Protein AF-0000000069705869 (afdb_homodimer)

Nearest PDB structures (foldseek):
  4yrd-assembly1_B  TM=7.553E-01  e=3.762E-06  Staphylococcus aureus subsp. aureus Mu50
  3vhr-assembly1_A-2  TM=7.557E-01  e=5.549E-06  Staphylococcus aureus subsp. aureus Mu50
  4yrd-assembly1_A  TM=7.551E-01  e=7.324E-06  Staphylococcus aureus subsp. aureus Mu50
  6v7j-as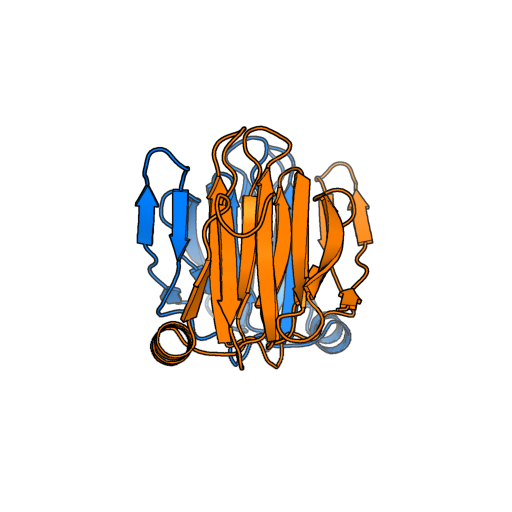sembly1_B  TM=7.310E-01  e=1.639E-04  Canavalia ensiformis
  1ipk-assembly1_B  TM=7.190E-01  e=3.984E-04  Glycine max

Structure (mmCIF, N/CA/C/O backbone):
data_AF-0000000069705869-model_v1
#
loop_
_entity.id
_entity.type
_entity.pdbx_description
1 polymer 'dTDP-4-dehydrorhamnose 3,5-epimerase'
#
loop_
_atom_site.group_PDB
_atom_site.id
_atom_site.type_symbol
_atom_site.label_atom_id
_atom_site.label_alt_id
_atom_site.label_comp_id
_atom_site.label_asym_id
_atom_site.label_entity_id
_atom_site.label_seq_id
_atom_site.pdbx_PDB_ins_code
_atom_site.Cartn_x
_atom_site.Cartn_y
_atom_site.Cartn_z
_atom_site.occupancy
_atom_site.B_iso_or_equiv
_atom_site.auth_seq_id
_atom_site.auth_comp_id
_atom_site.auth_asym_id
_atom_site.auth_atom_id
_atom_site.pdbx_PDB_model_num
ATOM 1 N N . MET A 1 1 ? -3.635 10.047 17.984 1 85.62 1 MET A N 1
ATOM 2 C CA . MET A 1 1 ? -2.715 9.461 17.016 1 85.62 1 MET A CA 1
ATOM 3 C C . MET A 1 1 ? -2.25 8.078 17.469 1 85.62 1 MET A C 1
ATOM 5 O O . MET A 1 1 ? -2.035 7.855 18.672 1 85.62 1 MET A O 1
ATOM 9 N N . ARG A 1 2 ? -2.264 7.227 16.531 1 93.06 2 ARG A N 1
ATOM 10 C CA . ARG A 1 2 ? -1.888 5.867 16.906 1 93.06 2 ARG A CA 1
ATOM 11 C C . ARG A 1 2 ? -0.889 5.289 15.906 1 93.06 2 ARG A C 1
ATOM 13 O O . ARG A 1 2 ? -1.078 5.398 14.695 1 93.06 2 ARG A O 1
ATOM 20 N N . VAL A 1 3 ? 0.23 4.836 16.484 1 98.38 3 VAL A N 1
ATOM 21 C CA . VAL A 1 3 ? 1.168 4.066 15.68 1 98.38 3 VAL A CA 1
ATOM 22 C C . VAL A 1 3 ? 0.855 2.578 15.805 1 98.38 3 VAL A C 1
ATOM 24 O O . VAL A 1 3 ? 0.812 2.035 16.906 1 98.38 3 VAL A O 1
ATOM 27 N N . ILE A 1 4 ? 0.617 1.994 14.711 1 98.69 4 ILE A N 1
ATOM 28 C CA . ILE A 1 4 ? 0.361 0.558 14.672 1 98.69 4 ILE A CA 1
ATOM 29 C C . ILE A 1 4 ? 1.633 -0.184 14.273 1 98.69 4 ILE A C 1
ATOM 31 O O . ILE A 1 4 ? 2.125 -0.021 13.156 1 98.69 4 ILE A O 1
ATOM 35 N N . GLU A 1 5 ? 2.086 -1.002 15.148 1 98.5 5 GLU A N 1
ATOM 36 C CA . GLU A 1 5 ? 3.373 -1.661 14.945 1 98.5 5 GLU A CA 1
ATOM 37 C C . GLU A 1 5 ? 3.26 -2.795 13.93 1 98.5 5 GLU A C 1
ATOM 39 O O . GLU A 1 5 ? 2.258 -3.512 13.898 1 98.5 5 GLU A O 1
ATOM 44 N N . GLY A 1 6 ? 4.273 -2.861 13.109 1 98.12 6 GLY A N 1
ATOM 45 C CA . GLY A 1 6 ? 4.398 -3.992 12.195 1 98.12 6 GLY A CA 1
ATOM 46 C C . GLY A 1 6 ? 5.648 -4.816 12.438 1 98.12 6 GLY A C 1
ATOM 47 O O . GLY A 1 6 ? 6.273 -4.711 13.492 1 98.12 6 GLY A O 1
ATOM 48 N N . ASN A 1 7 ? 5.895 -5.707 11.531 1 97.88 7 ASN A N 1
ATOM 49 C CA . ASN A 1 7 ? 7.09 -6.547 11.539 1 97.88 7 ASN A CA 1
ATOM 50 C C . ASN A 1 7 ? 7.469 -6.992 10.133 1 97.88 7 ASN A C 1
ATOM 52 O O . ASN A 1 7 ? 6.805 -6.629 9.156 1 97.88 7 ASN A O 1
ATOM 56 N N . LEU A 1 8 ? 8.625 -7.598 10.047 1 98.31 8 LEU A N 1
ATOM 57 C CA . LEU A 1 8 ? 9.078 -8.07 8.75 1 98.31 8 LEU A CA 1
ATOM 58 C C . LEU A 1 8 ? 9.875 -9.367 8.883 1 98.31 8 LEU A C 1
ATOM 60 O O . LEU A 1 8 ? 10.414 -9.656 9.953 1 98.31 8 LEU A O 1
ATOM 64 N N . HIS A 1 9 ? 9.859 -10.109 7.879 1 97.94 9 HIS A N 1
ATOM 65 C CA . HIS A 1 9 ? 10.695 -11.289 7.707 1 97.94 9 HIS A CA 1
ATOM 66 C C . HIS A 1 9 ? 11.609 -11.148 6.488 1 97.94 9 HIS A C 1
ATOM 68 O O . HIS A 1 9 ? 11.156 -10.711 5.422 1 97.94 9 HIS A O 1
ATOM 74 N N . ARG A 1 10 ? 12.844 -11.477 6.641 1 97.56 10 ARG A N 1
ATOM 75 C CA . ARG A 1 10 ? 13.82 -11.398 5.559 1 97.56 10 ARG A CA 1
ATOM 76 C C . ARG A 1 10 ? 14.508 -12.742 5.348 1 97.56 10 ARG A C 1
ATOM 78 O O . ARG A 1 10 ? 14.906 -13.398 6.312 1 97.56 10 ARG A O 1
ATOM 85 N N . ASP A 1 11 ? 14.57 -13.172 4.098 1 97.31 11 ASP A N 1
ATOM 86 C CA . ASP A 1 11 ? 15.352 -14.344 3.729 1 97.31 11 ASP A CA 1
ATOM 87 C C . ASP A 1 11 ? 15.922 -14.203 2.32 1 97.31 11 ASP A C 1
ATOM 89 O O . ASP A 1 11 ? 16.078 -13.086 1.814 1 97.31 11 ASP A O 1
ATOM 93 N N . GLU A 1 12 ? 16.375 -15.25 1.766 1 96.5 12 GLU A N 1
ATOM 94 C CA . GLU A 1 12 ? 17.062 -15.203 0.481 1 96.5 12 GLU A CA 1
ATOM 95 C C . GLU A 1 12 ? 16.125 -14.75 -0.634 1 96.5 12 GLU A C 1
ATOM 97 O O . GLU A 1 12 ? 16.578 -14.375 -1.719 1 96.5 12 GLU A O 1
ATOM 102 N N . ARG A 1 13 ? 14.844 -14.711 -0.379 1 97 13 ARG A N 1
ATOM 103 C CA . ARG A 1 13 ? 13.859 -14.367 -1.395 1 97 13 ARG A CA 1
ATOM 104 C C . ARG A 1 13 ? 13.523 -12.883 -1.351 1 97 13 ARG A C 1
ATOM 106 O O . ARG A 1 13 ? 12.891 -12.359 -2.27 1 97 13 ARG A O 1
ATOM 113 N N . GLY A 1 14 ? 13.93 -12.227 -0.263 1 98 14 GLY A N 1
ATOM 114 C CA . GLY A 1 14 ? 13.594 -10.828 -0.062 1 98 14 GLY A CA 1
ATOM 115 C C . GLY A 1 14 ? 12.93 -10.555 1.273 1 98 14 GLY A C 1
ATOM 116 O O . GLY A 1 14 ? 13.273 -11.18 2.281 1 98 14 GLY A O 1
ATOM 117 N N . VAL A 1 15 ? 12.141 -9.57 1.275 1 98.62 15 VAL A N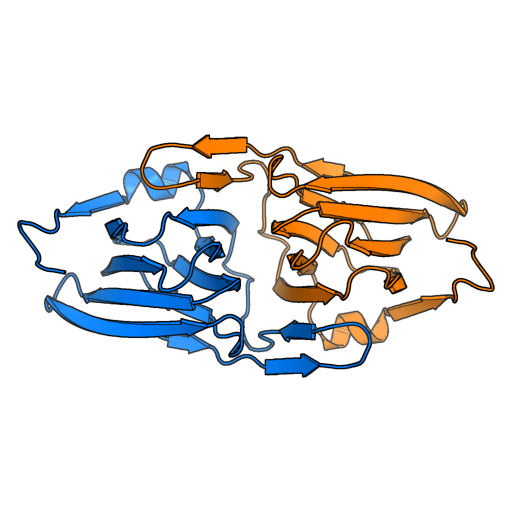 1
ATOM 118 C CA . VAL A 1 15 ? 11.547 -9.133 2.535 1 98.62 15 VAL A CA 1
ATOM 119 C C . VAL A 1 15 ? 10.023 -9.148 2.42 1 98.62 15 VAL A C 1
ATOM 121 O O . VAL A 1 15 ? 9.469 -8.734 1.399 1 98.62 15 VAL A O 1
ATOM 124 N N . VAL A 1 16 ? 9.367 -9.695 3.383 1 98.62 16 VAL A N 1
ATOM 125 C CA . VAL A 1 16 ? 7.926 -9.547 3.576 1 98.62 16 VAL A CA 1
ATOM 126 C C . VAL A 1 16 ? 7.656 -8.703 4.82 1 98.62 16 VAL A C 1
ATOM 128 O O . VAL A 1 16 ? 8.18 -8.992 5.898 1 98.62 16 VAL A O 1
ATOM 131 N N . ARG A 1 17 ? 6.926 -7.656 4.676 1 98.81 17 ARG A N 1
ATOM 132 C CA . ARG A 1 17 ? 6.551 -6.773 5.777 1 98.81 17 ARG A CA 1
ATOM 133 C C . ARG A 1 17 ? 5.051 -6.844 6.051 1 98.81 17 ARG A C 1
ATOM 135 O O . ARG A 1 17 ? 4.25 -6.891 5.117 1 98.81 17 ARG A O 1
ATOM 142 N N . PHE A 1 18 ? 4.641 -6.816 7.262 1 98.5 18 PHE A N 1
ATOM 143 C CA . PHE A 1 18 ? 3.223 -6.922 7.586 1 98.5 18 PHE A CA 1
ATOM 144 C C . PHE A 1 18 ? 2.887 -6.078 8.812 1 98.5 18 PHE A C 1
ATOM 146 O O . PHE A 1 18 ? 3.773 -5.723 9.594 1 98.5 18 PHE A O 1
ATOM 153 N N . VAL A 1 19 ? 1.671 -5.656 8.859 1 98.5 19 VAL A N 1
ATOM 154 C CA . VAL A 1 19 ? 1.107 -4.949 10.008 1 98.5 19 VAL A CA 1
ATOM 155 C C . VAL A 1 19 ? -0.177 -5.637 10.461 1 98.5 19 VAL A C 1
ATOM 157 O O . VAL A 1 19 ? -1.277 -5.133 10.219 1 98.5 19 VAL A O 1
ATOM 160 N N . ASN A 1 20 ? -0.039 -6.645 11.234 1 96.75 20 ASN A N 1
ATOM 161 C CA . ASN A 1 20 ? -1.136 -7.559 11.531 1 96.75 20 ASN A CA 1
ATOM 162 C C . ASN A 1 20 ? -2.203 -6.891 12.398 1 96.75 20 ASN A C 1
ATOM 164 O O . ASN A 1 20 ? -3.377 -7.262 12.336 1 96.75 20 ASN A O 1
ATOM 168 N N . ASP A 1 21 ? -1.809 -5.922 13.18 1 97.31 21 ASP A N 1
ATOM 169 C CA . ASP A 1 21 ? -2.77 -5.281 14.07 1 97.31 21 ASP A CA 1
ATOM 170 C C . ASP A 1 21 ? -3.461 -4.105 13.375 1 97.31 21 ASP A C 1
ATOM 172 O O . ASP A 1 21 ? -4.25 -3.391 14 1 97.31 21 ASP A O 1
ATOM 176 N N . PHE A 1 22 ? -3.145 -3.918 12.102 1 98.62 22 PHE A N 1
ATOM 177 C CA . PHE A 1 22 ? -3.84 -2.896 11.328 1 98.62 22 PHE A CA 1
ATOM 178 C C . PHE A 1 22 ? -5.133 -3.447 10.742 1 98.62 22 PHE A C 1
ATOM 180 O O . PHE A 1 22 ? -5.117 -4.129 9.711 1 98.62 22 PHE A O 1
ATOM 187 N N . ASP A 1 23 ? -6.227 -3.146 11.391 1 98.12 23 ASP A N 1
ATOM 188 C CA . ASP A 1 23 ? -7.555 -3.486 10.891 1 98.12 23 ASP A CA 1
ATOM 189 C C . ASP A 1 23 ? -8 -2.506 9.805 1 98.12 23 ASP A C 1
ATOM 191 O O . ASP A 1 23 ? -8.375 -1.37 10.109 1 98.12 23 ASP A O 1
ATOM 195 N N . MET A 1 24 ? -8.125 -2.949 8.57 1 98.81 24 MET A N 1
ATOM 196 C CA . MET A 1 24 ? -8.391 -2.051 7.453 1 98.81 24 MET A CA 1
ATOM 197 C C . MET A 1 24 ? -9.883 -1.965 7.164 1 98.81 24 MET A C 1
ATOM 199 O O . MET A 1 24 ? -10.289 -1.438 6.125 1 98.81 24 MET A O 1
ATOM 203 N N . SER A 1 25 ? -10.703 -2.426 8.055 1 98.56 25 SER A N 1
ATOM 204 C CA . SER A 1 25 ? -12.133 -2.51 7.797 1 98.56 25 SER A CA 1
ATOM 205 C C . SER A 1 25 ? -12.742 -1.127 7.59 1 98.56 25 SER A C 1
ATOM 207 O O . SER A 1 25 ? -13.828 -0.998 7.02 1 98.56 25 SER A O 1
ATOM 209 N N . ARG A 1 26 ? -12.039 -0.097 8.023 1 98.62 26 ARG A N 1
ATOM 210 C CA . ARG A 1 26 ? -12.562 1.255 7.863 1 98.62 26 ARG A CA 1
ATOM 211 C C . ARG A 1 26 ? -12.016 1.908 6.602 1 98.62 26 ARG A C 1
ATOM 213 O O . ARG A 1 26 ? -12.469 2.982 6.203 1 98.62 26 ARG A O 1
ATOM 220 N N . VAL A 1 27 ? -11.016 1.3 5.961 1 98.88 27 VAL A N 1
ATOM 221 C CA . VAL A 1 27 ? -10.367 1.882 4.793 1 98.88 27 VAL A CA 1
ATOM 222 C C . VAL A 1 27 ? -11.25 1.691 3.559 1 98.88 27 VAL A C 1
ATOM 224 O O . VAL A 1 27 ? -11.727 0.586 3.295 1 98.88 27 VAL A O 1
ATOM 227 N N . VAL A 1 28 ? -11.422 2.771 2.764 1 98.69 28 VAL A N 1
ATOM 228 C CA . VAL A 1 28 ? -12.258 2.617 1.578 1 98.69 28 VAL A CA 1
ATOM 229 C C . VAL A 1 28 ? -11.492 3.086 0.343 1 98.69 28 VAL A C 1
ATOM 231 O O . VAL A 1 28 ? -11.906 2.828 -0.789 1 98.69 28 VAL A O 1
ATOM 234 N N . ARG A 1 29 ? -10.43 3.783 0.546 1 98.56 29 ARG A N 1
ATOM 235 C CA . ARG A 1 29 ? -9.68 4.363 -0.563 1 98.56 29 ARG A CA 1
ATOM 236 C C . ARG A 1 29 ? -8.18 4.395 -0.257 1 98.56 29 ARG A C 1
ATOM 238 O O . ARG A 1 29 ? -7.785 4.465 0.907 1 98.56 29 ARG A O 1
ATOM 245 N N . MET A 1 30 ? -7.398 4.32 -1.287 1 98.81 30 MET A N 1
ATOM 246 C CA . MET A 1 30 ? -5.953 4.469 -1.131 1 98.81 30 MET A CA 1
ATOM 247 C C . MET A 1 30 ? -5.375 5.344 -2.236 1 98.81 30 MET A C 1
ATOM 249 O O . MET A 1 30 ? -5.996 5.523 -3.283 1 98.81 30 MET A O 1
ATOM 253 N N . TYR A 1 31 ? -4.246 5.871 -1.998 1 98.62 31 TYR A N 1
ATOM 254 C CA . TYR A 1 31 ? -3.359 6.438 -3.008 1 98.62 31 TYR A CA 1
ATOM 255 C C . TYR A 1 31 ? -1.906 6.371 -2.555 1 98.62 31 TYR A C 1
ATOM 257 O O . TYR A 1 31 ? -1.619 5.973 -1.424 1 98.62 31 TYR A O 1
ATOM 265 N N . CYS A 1 32 ? -1.047 6.664 -3.486 1 98.19 32 CYS A N 1
ATOM 266 C CA . CYS A 1 32 ? 0.389 6.52 -3.273 1 98.19 32 CYS A CA 1
ATOM 267 C C . CYS A 1 32 ? 1.131 7.781 -3.695 1 98.19 32 CYS A C 1
ATOM 269 O O . CYS A 1 32 ? 0.792 8.398 -4.707 1 98.19 32 CYS A O 1
ATOM 271 N N . ILE A 1 33 ? 2.119 8.219 -2.879 1 98.81 33 ILE A N 1
ATOM 272 C CA . ILE A 1 33 ? 2.889 9.422 -3.178 1 98.81 33 ILE A CA 1
ATOM 273 C C . ILE A 1 33 ? 4.379 9.086 -3.221 1 98.81 33 ILE A C 1
ATOM 275 O O . ILE A 1 33 ? 4.902 8.445 -2.307 1 98.81 33 ILE A O 1
ATOM 279 N N . GLU A 1 34 ? 5.008 9.422 -4.25 1 98.69 34 GLU A N 1
ATOM 280 C CA . GLU A 1 34 ? 6.461 9.383 -4.391 1 98.69 34 GLU A CA 1
ATOM 281 C C . GLU A 1 34 ? 7.035 10.789 -4.562 1 98.69 34 GLU A C 1
ATOM 283 O O . GLU A 1 34 ? 7.234 11.25 -5.688 1 98.69 34 GLU A O 1
ATOM 288 N N . PRO A 1 35 ? 7.262 11.422 -3.434 1 98.69 35 PRO A N 1
ATOM 289 C CA . PRO A 1 35 ? 7.73 12.805 -3.506 1 98.69 35 PRO A CA 1
ATOM 290 C C . PRO A 1 35 ? 9.195 12.914 -3.91 1 98.69 35 PRO A C 1
ATOM 292 O O . PRO A 1 35 ? 9.977 11.977 -3.682 1 98.69 35 PRO A O 1
ATOM 295 N N . LYS A 1 36 ? 9.539 14.023 -4.434 1 98 36 LYS A N 1
ATOM 296 C CA . LYS A 1 36 ? 10.953 14.32 -4.637 1 98 36 LYS A CA 1
ATOM 297 C C . LYS A 1 36 ? 11.641 14.625 -3.311 1 98 36 LYS A C 1
ATOM 299 O O . LYS A 1 36 ? 11.039 15.219 -2.414 1 98 36 LYS A O 1
ATOM 304 N N . LEU A 1 37 ? 12.891 14.242 -3.32 1 97.19 37 LEU A N 1
ATOM 305 C CA . LEU A 1 37 ? 13.664 14.562 -2.125 1 97.19 37 LEU A CA 1
ATOM 306 C C . LEU A 1 37 ? 13.703 16.062 -1.888 1 97.19 37 LEU A C 1
ATOM 308 O O . LEU A 1 37 ? 13.891 16.844 -2.826 1 97.19 37 LEU A O 1
ATOM 312 N N . GLY A 1 38 ? 13.461 16.469 -0.647 1 94.44 38 GLY A N 1
ATOM 313 C CA . GLY A 1 38 ? 13.531 17.875 -0.3 1 94.44 38 GLY A CA 1
ATOM 314 C C . GLY A 1 38 ? 12.18 18.562 -0.357 1 94.44 38 GLY A C 1
ATOM 315 O O . GLY A 1 38 ? 12.039 19.703 0.097 1 94.44 38 GLY A O 1
ATOM 316 N N . VAL A 1 39 ? 11.211 17.922 -0.92 1 97.31 39 VAL A N 1
ATOM 317 C CA . VAL A 1 39 ? 9.875 18.516 -1.032 1 97.31 39 VAL A CA 1
ATOM 318 C C . VAL A 1 39 ? 9.094 18.266 0.251 1 97.31 39 VAL A C 1
ATOM 320 O O . VAL A 1 39 ? 9 17.125 0.715 1 97.31 39 VAL A O 1
ATOM 323 N N . ILE A 1 40 ? 8.586 19.328 0.8 1 98 40 ILE A N 1
ATOM 324 C CA . ILE A 1 40 ? 7.684 19.234 1.94 1 98 40 ILE A CA 1
ATOM 325 C C . ILE A 1 40 ? 6.238 19.375 1.461 1 98 40 ILE A C 1
ATOM 327 O O . ILE A 1 40 ? 5.879 20.359 0.812 1 98 40 ILE A O 1
ATOM 331 N N . ARG A 1 41 ? 5.492 18.422 1.709 1 98 41 ARG A N 1
ATOM 332 C CA . ARG A 1 41 ? 4.059 18.516 1.456 1 98 41 ARG A CA 1
ATOM 333 C C . ARG A 1 41 ? 3.289 18.766 2.748 1 98 41 ARG A C 1
ATOM 335 O O . ARG A 1 41 ? 3.113 17.844 3.559 1 98 41 ARG A O 1
ATOM 342 N N . ALA A 1 42 ? 2.912 19.938 2.922 1 97.69 42 ALA A N 1
ATOM 343 C CA . ALA A 1 42 ? 2.26 20.391 4.145 1 97.69 42 ALA A CA 1
ATOM 344 C C . ALA A 1 42 ? 1.518 21.703 3.914 1 97.69 42 ALA A C 1
ATOM 346 O O . ALA A 1 42 ? 1.877 22.469 3.025 1 97.69 42 ALA A O 1
ATOM 347 N N . TRP A 1 43 ? 0.455 21.984 4.566 1 97.88 43 TRP A N 1
ATOM 348 C CA . TRP A 1 43 ? -0.303 21.203 5.535 1 97.88 43 TRP A CA 1
ATOM 349 C C . TRP A 1 43 ? -1.667 20.812 4.977 1 97.88 43 TRP A C 1
ATOM 351 O O . TRP A 1 43 ? -2.354 21.641 4.367 1 97.88 43 TRP A O 1
ATOM 361 N N . GLN A 1 44 ? -1.969 19.609 5.109 1 98.06 44 GLN A N 1
ATOM 362 C CA . GLN A 1 44 ? -3.312 19.156 4.762 1 98.06 44 GLN A CA 1
ATOM 363 C C . GLN A 1 44 ? -4.043 18.609 5.988 1 98.06 44 GLN A C 1
ATOM 365 O O . GLN A 1 44 ? -3.463 17.875 6.785 1 98.06 44 GLN A O 1
ATOM 370 N N . GLY A 1 45 ? -5.258 19.047 6.086 1 97.44 45 GLY A N 1
ATOM 371 C CA . GLY A 1 45 ? -6.043 18.547 7.203 1 97.44 45 GLY A CA 1
ATOM 372 C C . GLY A 1 45 ? -7.465 18.172 6.812 1 97.44 45 GLY A C 1
ATOM 373 O O . GLY A 1 45 ? -7.953 18.594 5.762 1 97.44 45 GLY A O 1
ATOM 374 N N . HIS A 1 46 ? -8.031 17.359 7.668 1 98 46 HIS A N 1
ATOM 375 C CA . HIS A 1 46 ? -9.438 16.984 7.59 1 98 46 HIS A CA 1
ATOM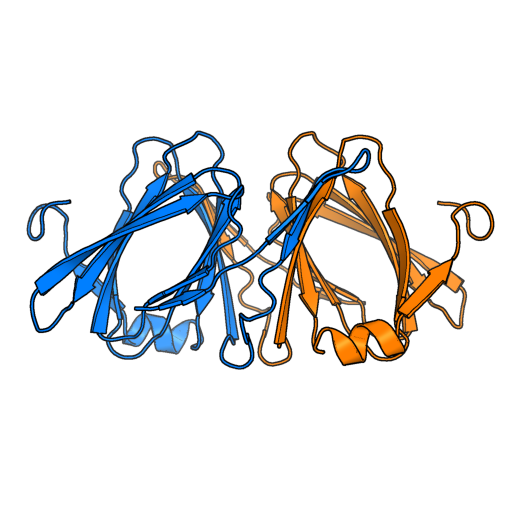 376 C C . HIS A 1 46 ? -10.086 17 8.969 1 98 46 HIS A C 1
ATOM 378 O O . HIS A 1 46 ? -9.461 16.625 9.961 1 98 46 HIS A O 1
ATOM 384 N N . GLN A 1 47 ? -11.32 17.438 8.953 1 97.5 47 GLN A N 1
ATOM 385 C CA . GLN A 1 47 ? -12.039 17.453 10.227 1 97.5 47 GLN A CA 1
ATOM 386 C C . GLN A 1 47 ? -12.609 16.094 10.562 1 97.5 47 GLN A C 1
ATOM 388 O O . GLN A 1 47 ? -12.664 15.703 11.734 1 97.5 47 GLN A O 1
ATOM 393 N N . LYS A 1 48 ? -12.953 15.305 9.617 1 98 48 LYS A N 1
ATOM 394 C CA . LYS A 1 48 ? -13.672 14.055 9.836 1 98 48 LYS A CA 1
ATOM 395 C C . LYS A 1 48 ? -12.867 12.859 9.336 1 98 48 LYS A C 1
ATOM 397 O O . LYS A 1 48 ? -12.797 11.828 10.008 1 98 48 LYS A O 1
ATOM 402 N N . GLU A 1 49 ? -12.172 12.99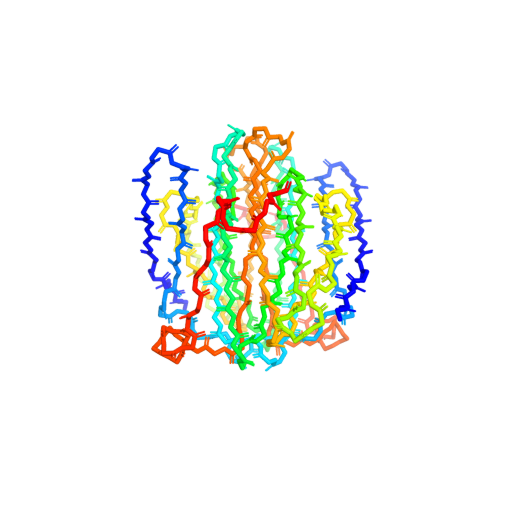2 8.258 1 98.56 49 GLU A N 1
ATOM 403 C CA . GLU A 1 49 ? -11.461 11.898 7.586 1 98.56 49 GLU A CA 1
ATOM 404 C C . GLU A 1 49 ? -10.281 11.414 8.422 1 98.56 49 GLU A C 1
ATOM 406 O O . GLU A 1 49 ? -9.492 12.211 8.922 1 98.56 49 GLU A O 1
ATOM 411 N N . THR A 1 50 ? -10.258 10.133 8.602 1 98.69 50 THR A N 1
ATOM 412 C CA . THR A 1 50 ? -9.062 9.492 9.141 1 98.69 50 THR A CA 1
ATOM 413 C C . THR A 1 50 ? -8.156 9 8.008 1 98.69 50 THR A C 1
ATOM 415 O O . THR A 1 50 ? -8.641 8.445 7.02 1 98.69 50 THR A O 1
ATOM 418 N N . LYS A 1 51 ? -6.902 9.266 8.148 1 98.69 51 LYS A N 1
ATOM 419 C CA . LYS A 1 51 ? -5.906 8.773 7.199 1 98.69 51 LYS A CA 1
ATOM 420 C C . LYS A 1 51 ? -4.918 7.828 7.875 1 98.69 51 LYS A C 1
ATOM 422 O O . LYS A 1 51 ? -4.664 7.945 9.078 1 98.69 51 LYS A O 1
ATOM 427 N N . TRP A 1 52 ? -4.41 6.934 7.176 1 98.94 52 TRP A N 1
ATOM 428 C CA . TRP A 1 52 ? -3.307 6.074 7.598 1 98.94 52 TRP A CA 1
ATOM 429 C C . TRP A 1 52 ? -2.127 6.191 6.641 1 98.94 52 TRP A C 1
ATOM 431 O O . TRP A 1 52 ? -2.303 6.137 5.422 1 98.94 52 TRP A O 1
ATOM 441 N N . PHE A 1 53 ? -0.936 6.422 7.168 1 98.94 53 PHE A N 1
ATOM 442 C CA . PHE A 1 53 ? 0.294 6.551 6.395 1 98.94 53 PHE A CA 1
ATOM 443 C C . PHE A 1 53 ? 1.18 5.324 6.578 1 98.94 53 PHE A C 1
ATOM 445 O O . PHE A 1 53 ? 1.382 4.859 7.699 1 98.94 53 PHE A O 1
ATOM 452 N N . TYR A 1 54 ? 1.695 4.781 5.504 1 98.94 54 TYR A N 1
ATOM 453 C CA . TYR A 1 54 ? 2.584 3.623 5.512 1 98.94 54 TYR A CA 1
ATOM 454 C C . TYR A 1 54 ? 3.73 3.811 4.523 1 98.94 54 TYR A C 1
ATOM 456 O O . TYR A 1 54 ? 3.5 4.043 3.334 1 98.94 54 TYR A O 1
ATOM 464 N N . ALA A 1 55 ? 4.969 3.758 5.012 1 98.94 55 ALA A N 1
ATOM 465 C CA . ALA A 1 55 ? 6.113 3.842 4.109 1 98.94 55 ALA A CA 1
ATOM 466 C C . ALA A 1 55 ? 6.34 2.516 3.387 1 98.94 55 ALA A C 1
ATOM 468 O O . ALA A 1 55 ? 6.938 1.593 3.943 1 98.94 55 ALA A O 1
ATOM 469 N N . ALA A 1 56 ? 5.926 2.459 2.186 1 98.81 56 ALA A N 1
ATOM 470 C CA . ALA A 1 56 ? 6.133 1.245 1.401 1 98.81 56 ALA A CA 1
ATOM 471 C C . ALA A 1 56 ? 7.594 1.097 0.991 1 98.81 56 ALA A C 1
ATOM 473 O O . ALA A 1 56 ? 8.086 -0.021 0.828 1 98.81 56 ALA A O 1
ATOM 474 N N . LYS A 1 57 ? 8.242 2.189 0.778 1 98.69 57 LYS A N 1
ATOM 475 C CA . LYS A 1 57 ? 9.664 2.24 0.457 1 98.69 57 LYS A CA 1
ATOM 476 C C . LYS A 1 57 ? 10.32 3.473 1.068 1 98.69 57 LYS A C 1
ATOM 478 O O . LYS A 1 57 ? 9.742 4.562 1.054 1 98.69 57 LYS A O 1
ATOM 483 N N . GLY A 1 58 ? 11.508 3.307 1.551 1 98.38 58 GLY A N 1
ATOM 484 C CA . GLY A 1 58 ? 12.281 4.426 2.053 1 98.38 58 GLY A CA 1
ATOM 485 C C . GLY A 1 58 ? 11.836 4.898 3.422 1 98.38 58 GLY A C 1
ATOM 486 O O . GLY A 1 58 ? 11.57 4.086 4.309 1 98.38 58 GLY A O 1
ATOM 487 N N . SER A 1 59 ? 11.922 6.266 3.611 1 98.69 59 SER A N 1
ATOM 488 C CA . SER A 1 59 ? 11.617 6.816 4.926 1 98.69 59 SER A CA 1
ATOM 489 C C . SER A 1 59 ? 11.016 8.219 4.816 1 98.69 59 SER A C 1
ATOM 491 O O . SER A 1 59 ? 11.258 8.922 3.832 1 98.69 59 SER A O 1
ATOM 493 N N . PHE A 1 60 ? 10.281 8.547 5.863 1 98.88 60 PHE A N 1
ATOM 494 C CA . PHE A 1 60 ? 9.555 9.812 5.891 1 98.88 60 PHE A CA 1
ATOM 495 C C . PHE A 1 60 ? 9.602 10.438 7.281 1 98.88 60 PHE A C 1
ATOM 497 O O . PHE A 1 60 ? 9.523 9.727 8.281 1 98.88 60 PHE A O 1
ATOM 504 N N . LEU A 1 61 ? 9.727 11.703 7.301 1 98.88 61 LEU A N 1
ATOM 505 C CA . LEU A 1 61 ? 9.297 12.484 8.461 1 98.88 61 LEU A CA 1
ATOM 506 C C . LEU A 1 61 ? 7.867 12.977 8.289 1 98.88 61 LEU A C 1
ATOM 508 O O . LEU A 1 61 ? 7.555 13.656 7.305 1 98.88 61 LEU A O 1
ATOM 512 N N . VAL A 1 62 ? 7.016 12.555 9.188 1 98.88 62 VAL A N 1
ATOM 513 C CA . VAL A 1 62 ? 5.625 13.008 9.188 1 98.88 62 VAL A CA 1
ATOM 514 C C . VAL A 1 62 ? 5.371 13.875 10.414 1 98.88 62 VAL A C 1
ATOM 516 O O . VAL A 1 62 ? 5.785 13.539 11.531 1 98.88 62 VAL A O 1
ATOM 519 N N . LYS A 1 63 ? 4.742 14.953 10.211 1 98.75 63 LYS A N 1
ATOM 520 C CA . LYS A 1 63 ? 4.336 15.82 11.312 1 98.75 63 LYS A CA 1
ATOM 521 C C . LYS A 1 63 ? 2.822 16.016 11.328 1 98.75 63 LYS A C 1
ATOM 523 O O . LYS A 1 63 ? 2.184 16.062 10.273 1 98.75 63 LYS A O 1
ATOM 528 N N . THR A 1 64 ? 2.318 16.078 12.5 1 98.62 64 THR A N 1
ATOM 529 C CA . THR A 1 64 ? 0.898 16.344 12.68 1 98.62 64 THR A CA 1
ATOM 530 C C . THR A 1 64 ? 0.695 17.531 13.633 1 98.62 64 THR A C 1
ATOM 532 O O . THR A 1 64 ? 1.541 17.797 14.484 1 98.62 64 THR A O 1
ATOM 535 N N . ILE A 1 65 ? -0.407 18.219 13.406 1 98.12 65 ILE A N 1
ATOM 536 C CA . ILE A 1 65 ? -0.808 19.328 14.273 1 98.12 65 ILE A CA 1
ATOM 537 C C . ILE A 1 65 ? -2.283 19.172 14.641 1 98.12 65 ILE A C 1
ATOM 539 O O . ILE A 1 65 ? -3.146 19.141 13.758 1 98.12 65 ILE A O 1
ATOM 543 N N . ASN A 1 66 ? -2.5 19.078 15.945 1 97.5 66 ASN A N 1
ATOM 544 C CA . ASN A 1 66 ? -3.896 19.125 16.359 1 97.5 66 ASN A CA 1
ATOM 545 C C . ASN A 1 66 ? -4.551 20.453 16 1 97.5 66 ASN A C 1
ATOM 547 O O . ASN A 1 66 ? -4.039 21.516 16.359 1 97.5 66 ASN A O 1
ATOM 551 N N . MET A 1 67 ? -5.652 20.391 15.398 1 95.44 67 MET A N 1
ATOM 552 C CA . MET A 1 67 ? -6.27 21.609 14.891 1 95.44 67 MET A CA 1
ATOM 553 C C . MET A 1 67 ? -6.84 22.453 16.031 1 95.44 67 MET A C 1
ATOM 555 O O . MET A 1 67 ? -6.992 23.656 15.891 1 95.44 67 MET A O 1
ATOM 559 N N . ASP A 1 68 ? -7.148 21.828 17.141 1 95.69 68 ASP A N 1
ATOM 560 C CA . ASP A 1 68 ? -7.734 22.547 18.266 1 95.69 68 ASP A CA 1
ATOM 561 C C . ASP A 1 68 ? -6.648 23.078 19.203 1 95.69 68 ASP A C 1
ATOM 563 O O . ASP A 1 68 ? -6.637 24.25 19.547 1 95.69 68 ASP A O 1
ATOM 567 N N . THR A 1 69 ? -5.66 22.281 19.562 1 96.38 69 THR A N 1
ATOM 568 C CA . THR A 1 69 ? -4.676 22.625 20.578 1 96.38 69 THR A CA 1
ATOM 569 C C . THR A 1 69 ? -3.396 23.156 19.938 1 96.38 69 THR A C 1
ATOM 571 O O . THR A 1 69 ? -2.545 23.719 20.625 1 96.38 69 THR A O 1
ATOM 574 N N . LEU A 1 70 ? -3.186 22.812 18.641 1 93.81 70 LEU A N 1
ATOM 575 C CA . LEU A 1 70 ? -2.02 23.219 17.859 1 93.81 70 LEU A CA 1
ATOM 576 C C . LEU A 1 70 ? -0.779 22.438 18.297 1 93.81 70 LEU A C 1
ATOM 578 O O . LEU A 1 70 ? 0.342 22.797 17.938 1 93.81 70 LEU A O 1
ATOM 582 N N . GLU A 1 71 ? -0.988 21.484 19.078 1 96.5 71 GLU A N 1
ATOM 583 C CA . GLU A 1 71 ? 0.126 20.625 19.453 1 96.5 71 GLU A CA 1
ATOM 584 C C . GLU A 1 71 ? 0.723 19.938 18.234 1 96.5 71 GLU A C 1
ATOM 586 O O . GLU A 1 71 ? -0.006 19.359 17.422 1 96.5 71 GLU A O 1
ATOM 591 N N . LYS A 1 72 ? 2.061 20 18.125 1 97.12 72 LYS A N 1
ATOM 592 C CA . LYS A 1 72 ? 2.783 19.391 17.016 1 97.12 72 LYS A CA 1
ATOM 593 C C . LYS A 1 72 ? 3.459 18.094 17.453 1 97.12 72 LYS A C 1
ATOM 595 O O . LYS A 1 72 ? 4.012 18.016 18.562 1 97.12 72 LYS A O 1
ATOM 600 N N . LYS A 1 73 ? 3.391 17.078 16.641 1 98.06 73 LYS A N 1
ATOM 601 C CA . LYS A 1 73 ? 4.09 15.812 16.859 1 98.06 73 LYS A CA 1
ATOM 602 C C . LYS A 1 73 ? 4.82 15.359 15.602 1 98.06 73 LYS A C 1
ATOM 604 O O . LYS A 1 73 ? 4.414 15.695 14.484 1 98.06 73 LYS A O 1
ATOM 609 N N . GLU A 1 74 ? 5.871 14.602 15.812 1 98.56 74 GLU A N 1
ATOM 610 C CA . GLU A 1 74 ? 6.684 14.094 14.711 1 98.56 74 GLU A CA 1
ATOM 611 C C . GLU A 1 74 ? 6.777 12.57 14.742 1 98.56 74 GLU A C 1
ATOM 613 O O . GLU A 1 74 ? 6.879 11.977 15.82 1 98.56 74 GLU A O 1
ATOM 618 N N . TYR A 1 75 ? 6.734 12.039 13.602 1 98.69 75 TYR A N 1
ATOM 619 C CA . TYR A 1 75 ? 6.844 10.594 13.445 1 98.69 75 TYR A CA 1
ATOM 620 C C . TYR A 1 75 ? 7.805 10.242 12.312 1 98.69 75 TYR A C 1
ATOM 622 O O . TYR A 1 75 ? 7.805 10.891 11.266 1 98.69 75 TYR A O 1
ATOM 630 N N . HIS A 1 76 ? 8.594 9.25 12.516 1 98.69 76 HIS A N 1
ATOM 631 C CA . HIS A 1 76 ? 9.43 8.68 11.469 1 98.69 76 HIS A CA 1
ATOM 632 C C . HIS A 1 76 ? 8.875 7.352 10.969 1 98.69 76 HIS A C 1
ATOM 634 O O . HIS A 1 76 ? 8.68 6.426 11.758 1 98.69 76 HIS A O 1
ATOM 640 N N . LEU A 1 77 ? 8.578 7.344 9.742 1 98.69 77 LEU A N 1
ATOM 641 C CA . LEU A 1 77 ? 8.141 6.105 9.109 1 98.69 77 LEU A CA 1
ATOM 642 C C . LEU A 1 77 ? 9.227 5.551 8.188 1 98.69 77 LEU A C 1
ATOM 644 O O . LEU A 1 77 ? 9.75 6.273 7.336 1 98.69 77 LEU A O 1
ATOM 648 N N . LYS A 1 78 ? 9.531 4.324 8.398 1 98.56 78 LYS A N 1
ATOM 649 C CA . LYS A 1 78 ? 10.531 3.637 7.586 1 98.56 78 LYS A CA 1
ATOM 650 C C . LYS A 1 78 ? 10.016 2.287 7.098 1 98.56 78 LYS A C 1
ATOM 652 O O . LYS A 1 78 ? 9.352 1.563 7.844 1 98.56 78 LYS A O 1
ATOM 657 N N . ASP A 1 79 ? 10.383 1.974 5.828 1 98.5 79 ASP A N 1
ATOM 658 C CA . ASP A 1 79 ? 9.953 0.671 5.328 1 98.5 79 ASP A CA 1
ATOM 659 C C . ASP A 1 79 ? 10.578 -0.461 6.141 1 98.5 79 ASP A C 1
ATOM 661 O O . ASP A 1 79 ? 10.016 -1.553 6.23 1 98.5 79 ASP A O 1
ATOM 665 N N . THR A 1 80 ? 11.656 -0.227 6.879 1 97.56 80 THR A N 1
ATOM 666 C CA . THR A 1 80 ? 12.352 -1.241 7.66 1 97.56 80 THR A CA 1
ATOM 667 C C . THR A 1 80 ? 11.641 -1.489 8.984 1 97.56 80 THR A C 1
ATOM 669 O O . THR A 1 80 ? 11.977 -2.424 9.711 1 97.56 80 THR A O 1
ATOM 672 N N . GLU A 1 81 ? 10.656 -0.688 9.297 1 97.75 81 GLU A N 1
ATOM 673 C CA . GLU A 1 81 ? 9.945 -0.854 10.562 1 97.75 81 GLU A CA 1
ATOM 674 C C . GLU A 1 81 ? 8.508 -1.296 10.328 1 97.75 81 GLU A C 1
ATOM 676 O O . GLU A 1 81 ? 7.855 -1.812 11.242 1 97.75 81 GLU A O 1
ATOM 681 N N . SER A 1 82 ? 7.98 -1.116 9.172 1 98.25 82 SER A N 1
ATOM 682 C CA . SER A 1 82 ? 6.652 -1.56 8.758 1 98.25 82 SER A CA 1
ATOM 683 C C . SER A 1 82 ? 5.578 -1.079 9.727 1 98.25 82 SER A C 1
ATOM 685 O O . SER A 1 82 ? 4.762 -1.872 10.195 1 98.25 82 SER A O 1
ATOM 687 N N . LYS A 1 83 ? 5.574 0.22 10.055 1 98.56 83 LYS A N 1
ATOM 688 C CA . LYS A 1 83 ? 4.562 0.808 10.93 1 98.56 83 LYS A CA 1
ATOM 689 C C . LYS A 1 83 ? 3.516 1.569 10.117 1 98.56 83 LYS A C 1
ATOM 691 O O . LYS A 1 83 ? 3.828 2.145 9.07 1 98.56 83 LYS A O 1
ATOM 696 N N . VAL A 1 84 ? 2.314 1.574 10.664 1 98.88 84 VAL A N 1
ATOM 697 C CA . VAL A 1 84 ? 1.255 2.416 10.117 1 98.88 84 VAL A CA 1
ATOM 698 C C . VAL A 1 84 ? 0.93 3.541 11.094 1 98.88 84 VAL A C 1
ATOM 700 O O . VAL A 1 84 ? 0.748 3.297 12.289 1 98.88 84 VAL A O 1
ATOM 703 N N . LEU A 1 85 ? 0.931 4.758 10.609 1 98.94 85 LEU A N 1
ATOM 704 C CA . LEU A 1 85 ? 0.514 5.898 11.414 1 98.94 85 LEU A CA 1
ATOM 705 C C . LEU A 1 85 ? -0.94 6.262 11.133 1 98.94 85 LEU A C 1
ATOM 707 O O . LEU A 1 85 ? -1.29 6.602 10 1 98.94 85 LEU A O 1
ATOM 711 N N . GLU A 1 86 ? -1.752 6.152 12.094 1 98.88 86 GLU A N 1
ATOM 712 C CA . GLU A 1 86 ? -3.145 6.582 12 1 98.88 86 GLU A CA 1
ATOM 713 C C . GLU A 1 86 ? -3.299 8.047 12.406 1 98.88 86 GLU A C 1
ATOM 715 O O . GLU A 1 86 ? -2.887 8.438 13.5 1 98.88 86 GLU A O 1
ATOM 720 N N . ILE A 1 87 ? -3.848 8.82 11.57 1 98.75 87 ILE A N 1
ATOM 721 C CA . ILE A 1 87 ? -4.078 10.242 11.797 1 98.75 87 ILE A CA 1
ATOM 722 C C . ILE A 1 87 ? -5.578 10.531 11.773 1 98.75 87 ILE A C 1
ATOM 724 O O . ILE A 1 87 ? -6.172 10.68 10.703 1 98.75 87 ILE A O 1
ATOM 728 N N . PRO A 1 88 ? -6.215 10.609 12.914 1 98.25 88 PRO A N 1
ATOM 729 C CA . PRO A 1 88 ? -7.656 10.875 12.945 1 98.25 88 PRO A CA 1
ATOM 730 C C . PRO A 1 88 ? -8.016 12.281 12.469 1 98.25 88 PRO A C 1
ATOM 732 O O . PRO A 1 88 ? -7.148 13.156 12.438 1 98.25 88 PRO A O 1
ATOM 735 N N . GLY A 1 89 ? -9.305 12.398 12.062 1 98.19 89 GLY A N 1
ATOM 736 C CA . GLY A 1 89 ? -9.773 13.75 11.797 1 98.19 89 GLY A CA 1
ATOM 737 C C . GLY A 1 89 ? -9.438 14.719 12.906 1 98.19 89 GLY A C 1
ATOM 738 O O . GLY A 1 89 ? -9.227 14.32 14.055 1 98.19 89 GLY A O 1
ATOM 739 N N . GLY A 1 90 ? -9.352 16.016 12.57 1 98.12 90 GLY A N 1
ATOM 740 C CA . GLY A 1 90 ? -9.016 17.031 13.547 1 98.12 90 GLY A CA 1
ATOM 741 C C . GLY A 1 90 ? -7.527 17.344 13.602 1 98.12 90 GLY A C 1
ATOM 742 O O . GLY A 1 90 ? -7.066 18.047 14.508 1 98.12 90 GLY A O 1
ATOM 743 N N . HIS A 1 91 ? -6.797 16.812 12.648 1 98.5 91 HIS A N 1
ATOM 744 C CA . HIS A 1 91 ? -5.359 17.047 12.609 1 98.5 91 HIS A CA 1
ATOM 745 C C . HIS A 1 91 ? -4.91 17.5 11.219 1 98.5 91 HIS A C 1
ATOM 747 O O . HIS A 1 91 ? -5.414 17 10.211 1 98.5 91 HIS A O 1
ATOM 753 N N . TYR A 1 92 ? -3.967 18.422 11.188 1 98.12 92 TYR A N 1
ATOM 754 C CA . TYR A 1 92 ? -3.139 18.625 10 1 98.12 92 TYR A CA 1
ATOM 755 C C . TYR A 1 92 ? -2.059 17.547 9.906 1 98.12 92 TYR A C 1
ATOM 757 O O . TYR A 1 92 ? -1.61 17.031 10.93 1 98.12 92 TYR A O 1
ATOM 765 N N . ASN A 1 93 ? -1.699 17.297 8.695 1 98.69 93 ASN A N 1
ATOM 766 C CA . ASN A 1 93 ? -0.542 16.438 8.477 1 98.69 93 ASN A CA 1
ATOM 767 C C . ASN A 1 93 ? 0.354 16.969 7.367 1 98.69 93 ASN A C 1
ATOM 769 O O . ASN A 1 93 ? -0.107 17.703 6.496 1 98.69 93 ASN A O 1
ATOM 773 N N . GLY A 1 94 ? 1.551 16.688 7.418 1 98.56 94 GLY A N 1
ATOM 774 C CA . GLY A 1 94 ? 2.57 16.922 6.41 1 98.56 94 GLY A CA 1
ATOM 775 C C . GLY A 1 94 ? 3.699 15.906 6.457 1 98.56 94 GLY A C 1
ATOM 776 O O . GLY A 1 94 ? 3.863 15.195 7.453 1 98.56 94 GLY A O 1
ATOM 777 N N . PHE A 1 95 ? 4.395 15.844 5.363 1 98.88 95 PHE A N 1
ATOM 778 C CA . PHE A 1 95 ? 5.484 14.875 5.352 1 98.88 95 PHE A CA 1
ATOM 779 C C . PHE A 1 95 ? 6.566 15.289 4.359 1 98.88 95 PHE A C 1
ATOM 781 O O . PHE A 1 95 ? 6.32 16.109 3.473 1 98.88 95 PHE A O 1
ATOM 788 N N . GLU A 1 96 ? 7.668 14.766 4.527 1 98.69 96 GLU A N 1
ATOM 789 C CA . GLU A 1 96 ? 8.789 14.844 3.59 1 98.69 96 GLU A CA 1
ATOM 790 C C . GLU A 1 96 ? 9.523 13.516 3.5 1 98.69 96 GLU A C 1
ATOM 792 O O . GLU A 1 96 ? 9.68 12.812 4.504 1 98.69 96 GLU A O 1
ATOM 797 N N . ALA A 1 97 ? 9.938 13.188 2.334 1 98.81 97 ALA A N 1
ATOM 798 C CA . ALA A 1 97 ? 10.781 12 2.162 1 98.81 97 ALA A CA 1
ATOM 799 C C . ALA A 1 97 ? 12.211 12.273 2.625 1 98.81 97 ALA A C 1
ATOM 801 O O . ALA A 1 97 ? 12.758 13.344 2.367 1 98.81 97 ALA A O 1
ATOM 802 N N . LEU A 1 98 ? 12.758 11.273 3.23 1 98.56 98 LEU A N 1
ATOM 803 C CA . LEU A 1 98 ? 14.109 11.43 3.756 1 98.56 98 LEU A CA 1
ATOM 804 C C . LEU A 1 98 ? 15.125 10.727 2.867 1 98.56 98 LEU A C 1
ATOM 806 O O . LEU A 1 98 ? 16.328 10.852 3.076 1 98.56 98 LEU A O 1
ATOM 810 N N . GLU A 1 99 ? 14.617 9.938 1.893 1 97.38 99 GLU A N 1
ATOM 811 C CA . GLU A 1 99 ? 15.422 9.211 0.914 1 97.38 99 GLU A CA 1
ATOM 812 C C . GLU A 1 99 ? 14.836 9.336 -0.488 1 97.38 99 GLU A C 1
ATOM 814 O O . GLU A 1 99 ? 13.617 9.422 -0.649 1 97.38 99 GLU A O 1
ATOM 819 N N . GLU A 1 100 ? 15.758 9.266 -1.466 1 97 100 GLU A N 1
ATOM 820 C CA . GLU A 1 100 ? 15.273 9.227 -2.842 1 97 100 GLU A CA 1
ATOM 821 C C . GLU A 1 100 ? 14.492 7.945 -3.115 1 97 100 GLU A C 1
ATOM 823 O O . GLU A 1 100 ? 14.883 6.867 -2.678 1 97 100 GLU A O 1
ATOM 828 N N . GLY A 1 101 ? 13.422 8.117 -3.797 1 97.19 101 GLY A N 1
ATOM 829 C CA . GLY A 1 101 ? 12.672 6.945 -4.219 1 97.19 101 GLY A CA 1
ATOM 830 C C . GLY A 1 101 ? 11.703 6.441 -3.16 1 97.19 101 GLY A C 1
ATOM 831 O O . GLY A 1 101 ? 11.148 5.348 -3.285 1 97.19 101 GLY A O 1
ATOM 832 N N . SER A 1 102 ? 11.539 7.219 -2.064 1 98.69 102 SER A N 1
ATOM 833 C CA . SER A 1 102 ? 10.594 6.828 -1.024 1 98.69 102 SER A CA 1
ATOM 834 C C . SER A 1 102 ? 9.164 6.844 -1.546 1 98.69 102 SER A C 1
ATOM 836 O O . SER A 1 102 ? 8.797 7.711 -2.34 1 98.69 102 SER A O 1
ATOM 838 N N . VAL A 1 103 ? 8.359 5.887 -1.104 1 98.88 103 VAL A N 1
ATOM 839 C CA . VAL A 1 103 ? 6.969 5.77 -1.516 1 98.88 103 VAL A CA 1
ATOM 840 C C . VAL A 1 103 ? 6.07 5.691 -0.283 1 98.88 103 VAL A C 1
ATOM 842 O O . VAL A 1 103 ? 6.254 4.82 0.571 1 98.88 103 VAL A O 1
ATOM 845 N N . LEU A 1 104 ? 5.141 6.609 -0.193 1 98.94 104 LEU A N 1
ATOM 846 C CA . LEU A 1 104 ? 4.18 6.66 0.904 1 98.94 104 LEU A CA 1
ATOM 847 C C . LEU A 1 104 ? 2.807 6.184 0.448 1 98.94 104 LEU A C 1
ATOM 849 O O . LEU A 1 104 ? 2.219 6.758 -0.471 1 98.94 104 LEU A O 1
ATOM 853 N N . MET A 1 105 ? 2.326 5.109 1.076 1 98.94 105 MET A N 1
ATOM 854 C CA . MET A 1 105 ? 0.925 4.73 0.909 1 98.94 105 MET A CA 1
ATOM 855 C C . MET A 1 105 ? 0.032 5.516 1.864 1 98.94 105 MET A C 1
ATOM 857 O O . MET A 1 105 ? 0.348 5.652 3.047 1 98.94 105 MET A O 1
ATOM 861 N N . VAL A 1 106 ? -1.022 6.008 1.3 1 98.94 106 VAL A N 1
ATOM 862 C CA . VAL A 1 106 ? -2.012 6.715 2.107 1 98.94 106 VAL A CA 1
ATOM 863 C C . VAL A 1 106 ? -3.375 6.039 1.962 1 98.94 106 VAL A C 1
ATOM 865 O O . VAL A 1 106 ? -3.822 5.766 0.846 1 98.94 106 VAL A O 1
ATOM 868 N N . PHE A 1 107 ? -3.986 5.758 3.1 1 98.88 107 PHE A N 1
ATOM 869 C CA . PHE A 1 107 ? -5.32 5.168 3.143 1 98.88 107 PHE A CA 1
ATOM 870 C C . PHE A 1 107 ? -6.316 6.129 3.783 1 98.88 107 PHE A C 1
ATOM 872 O O . PHE A 1 107 ? -5.938 6.969 4.602 1 98.88 107 PHE A O 1
ATOM 879 N N . SER A 1 108 ? -7.535 5.992 3.363 1 98.81 108 SER A N 1
ATOM 880 C CA . SER A 1 108 ? -8.586 6.883 3.846 1 98.81 108 SER A CA 1
ATOM 881 C C . SER A 1 108 ? -9.859 6.102 4.188 1 98.81 108 SER A C 1
ATOM 883 O O . SER A 1 108 ? -10.188 5.125 3.512 1 98.81 108 SER A O 1
ATOM 885 N N . ASP A 1 109 ? -10.617 6.605 5.16 1 98.75 109 ASP A N 1
ATOM 886 C CA . ASP A 1 109 ? -11.891 5.977 5.504 1 98.75 109 ASP A CA 1
ATOM 887 C C . ASP A 1 109 ? -13.047 6.629 4.758 1 98.75 109 ASP A C 1
ATOM 889 O O . ASP A 1 109 ? -14.211 6.312 5.016 1 98.75 109 ASP A O 1
ATOM 893 N N . VAL A 1 110 ? -12.773 7.535 3.865 1 98.44 110 VAL A N 1
ATOM 894 C CA . VAL A 1 110 ? -13.844 8.164 3.098 1 98.44 110 VAL A CA 1
ATOM 895 C C . VAL A 1 110 ? -13.453 8.219 1.62 1 98.44 110 VAL A C 1
ATOM 897 O O . VAL A 1 110 ? -12.273 8.141 1.277 1 98.44 110 VAL A O 1
ATOM 900 N N . GLY A 1 111 ? -14.438 8.312 0.782 1 97.5 111 GLY A N 1
ATOM 901 C CA . GLY A 1 111 ? -14.211 8.445 -0.647 1 97.5 111 GLY A CA 1
ATOM 902 C C . GLY A 1 111 ? -13.711 9.82 -1.043 1 97.5 111 GLY A C 1
ATOM 903 O O . GLY A 1 111 ? -13.602 10.711 -0.198 1 97.5 111 GLY A O 1
ATOM 904 N N . LEU A 1 112 ? -13.445 9.938 -2.277 1 96.56 112 LEU A N 1
ATOM 905 C CA . LEU A 1 112 ? -12.828 11.148 -2.816 1 96.56 112 LEU A CA 1
ATOM 906 C C . LEU A 1 112 ? -13.711 12.367 -2.582 1 96.56 112 LEU A C 1
ATOM 908 O O . LEU A 1 112 ? -13.234 13.406 -2.127 1 96.56 112 LEU A O 1
ATOM 912 N N . GLU A 1 113 ? -14.984 12.305 -2.879 1 95.94 113 GLU A N 1
ATOM 913 C CA . GLU A 1 113 ? -15.906 13.438 -2.777 1 95.94 113 GLU A CA 1
ATOM 914 C C . GLU A 1 113 ? -16.016 13.93 -1.337 1 95.94 113 GLU A C 1
ATOM 916 O O . GLU A 1 113 ? -15.945 15.133 -1.074 1 95.94 113 GLU A O 1
ATOM 921 N N . VAL A 1 114 ? -16.156 12.984 -0.497 1 97.12 114 VAL A N 1
ATOM 922 C CA . VAL A 1 114 ? -16.281 13.32 0.918 1 97.12 114 VAL A CA 1
ATOM 923 C C . VAL A 1 114 ? -14.977 13.945 1.408 1 97.12 114 VAL A C 1
ATOM 925 O O . VAL A 1 114 ? -14.992 14.914 2.168 1 97.12 114 VAL A O 1
ATOM 928 N N . SER A 1 115 ? -13.875 13.453 0.988 1 97.69 115 SER A N 1
ATOM 929 C CA . SER A 1 115 ? -12.57 13.984 1.374 1 97.69 115 SER A CA 1
ATOM 930 C C . SER A 1 115 ? -12.406 15.43 0.926 1 97.69 115 SER A C 1
ATOM 932 O O . SER A 1 115 ? -11.906 16.266 1.68 1 97.69 115 SER A O 1
ATOM 934 N N . LYS A 1 116 ? -12.82 15.711 -0.269 1 96.44 116 LYS A N 1
ATOM 935 C CA . LYS A 1 116 ? -12.688 17.047 -0.833 1 96.44 116 LYS A CA 1
ATOM 936 C C . LYS A 1 116 ? -13.508 18.062 -0.037 1 96.44 116 LYS A C 1
ATOM 938 O O . LYS A 1 116 ? -13.07 19.203 0.165 1 96.44 116 LYS A O 1
ATOM 943 N N . GLU A 1 117 ? -14.656 17.656 0.402 1 97.19 117 GLU A N 1
ATOM 944 C CA . GLU A 1 117 ? -15.531 18.531 1.175 1 97.19 117 GLU A CA 1
ATOM 945 C C . GLU A 1 117 ? -14.969 18.781 2.572 1 97.19 117 GLU A C 1
ATOM 947 O O . GLU A 1 117 ? -15.344 19.75 3.232 1 97.19 117 GLU A O 1
ATOM 952 N N . ASP A 1 118 ? -14.086 17.922 2.941 1 97.88 118 ASP A N 1
ATOM 953 C CA . ASP A 1 118 ? -13.5 17.953 4.277 1 97.88 118 ASP A CA 1
ATOM 954 C C . ASP A 1 118 ? -12.047 18.406 4.234 1 97.88 118 ASP A C 1
ATOM 956 O O . ASP A 1 118 ? -11.281 18.156 5.172 1 97.88 118 ASP A O 1
ATOM 960 N N . ASP A 1 119 ? -11.641 19.062 3.23 1 96.38 119 ASP A N 1
ATOM 961 C CA . ASP A 1 119 ? -10.234 19.391 2.98 1 96.38 119 ASP A CA 1
ATOM 962 C C . ASP A 1 119 ? -9.883 20.766 3.535 1 96.38 119 ASP A C 1
ATOM 964 O O . ASP A 1 119 ? -10.461 21.781 3.129 1 96.38 119 ASP A O 1
ATOM 968 N N . PHE A 1 120 ? -8.992 20.875 4.41 1 95.88 120 PHE A N 1
ATOM 969 C CA . PHE A 1 120 ? -8.461 22.094 4.984 1 95.88 120 PHE A CA 1
ATOM 970 C C . PHE A 1 120 ? -6.961 22.203 4.738 1 95.88 120 PHE A C 1
ATOM 972 O O . PHE A 1 120 ? -6.207 21.297 5.074 1 95.88 120 PHE A O 1
ATOM 979 N N . ARG A 1 121 ? -6.574 23.375 4.191 1 95.12 121 ARG A N 1
ATOM 980 C CA . ARG A 1 121 ? -5.168 23.562 3.857 1 95.12 121 ARG A CA 1
ATOM 981 C C . ARG A 1 121 ? -4.594 24.766 4.594 1 95.12 121 ARG A C 1
ATOM 983 O O . ARG A 1 121 ? -5.301 25.75 4.832 1 95.12 121 ARG A O 1
ATOM 990 N N . GLU A 1 122 ? -3.408 24.656 5.027 1 93.88 122 GLU A N 1
ATOM 991 C CA . GLU A 1 122 ? -2.623 25.766 5.586 1 93.88 122 GLU A CA 1
ATOM 992 C C . GLU A 1 122 ? -1.208 25.766 5.016 1 93.88 122 GLU A C 1
ATOM 994 O O . GLU A 1 122 ? -0.649 24.719 4.703 1 93.88 122 GLU A O 1
ATOM 999 N N . SER A 1 123 ? -0.603 26.938 4.844 1 92.69 123 SER A N 1
ATOM 1000 C CA . SER A 1 123 ? 0.743 27.031 4.285 1 92.69 123 SER A CA 1
ATOM 1001 C C . SER A 1 123 ? 1.801 26.906 5.379 1 92.69 123 SER A C 1
ATOM 1003 O O . SER A 1 123 ? 1.507 27.125 6.559 1 92.69 123 SER A O 1
ATOM 1005 N N . VAL A 1 124 ? 2.969 26.609 4.895 1 93.5 124 VAL A N 1
ATOM 1006 C CA . VAL A 1 124 ? 4.094 26.5 5.816 1 93.5 124 VAL A CA 1
ATOM 1007 C C . VAL A 1 124 ? 4.512 27.891 6.293 1 93.5 124 VAL A C 1
ATOM 1009 O O . VAL A 1 124 ? 5.23 28.016 7.285 1 93.5 124 VAL A O 1
ATOM 1012 N N . GLU A 1 125 ? 4.051 28.891 5.559 1 92.31 125 GLU A N 1
ATOM 1013 C CA . GLU A 1 125 ? 4.332 30.25 5.992 1 92.31 125 GLU A CA 1
ATOM 1014 C C . GLU A 1 125 ? 3.537 30.609 7.246 1 92.31 125 GLU A C 1
ATOM 1016 O O . GLU A 1 125 ? 4 31.391 8.078 1 92.31 125 GLU A O 1
ATOM 1021 N N . VAL A 1 126 ? 2.348 30.062 7.352 1 91.94 126 VAL A N 1
ATOM 1022 C CA . VAL A 1 126 ? 1.47 30.328 8.492 1 91.94 126 VAL A CA 1
ATOM 1023 C C . VAL A 1 126 ? 1.829 29.391 9.641 1 91.94 126 VAL A C 1
ATOM 1025 O O . VAL A 1 126 ? 1.978 29.844 10.781 1 91.94 126 VAL A O 1
ATOM 1028 N N . ILE A 1 127 ? 1.942 28.141 9.336 1 93.56 127 ILE A N 1
ATOM 1029 C CA . ILE A 1 127 ? 2.406 27.141 10.305 1 93.56 127 ILE A CA 1
ATOM 1030 C C . ILE A 1 127 ? 3.764 26.594 9.867 1 93.56 127 ILE A C 1
ATOM 1032 O O . ILE A 1 127 ? 3.848 25.812 8.922 1 93.56 127 ILE A O 1
ATOM 1036 N N . LYS A 1 128 ? 4.754 26.938 10.602 1 94.31 128 LYS A N 1
ATOM 1037 C CA . LYS A 1 128 ? 6.113 26.594 10.203 1 94.31 128 LYS A CA 1
ATOM 1038 C C . LYS A 1 128 ? 6.332 25.078 10.266 1 94.31 128 LYS A C 1
ATOM 1040 O O . LYS A 1 128 ? 5.871 24.422 11.195 1 94.31 128 LYS A O 1
ATOM 1045 N N . TRP A 1 129 ? 7.031 24.578 9.273 1 95.81 129 TRP A N 1
ATOM 1046 C CA . TRP A 1 129 ? 7.363 23.156 9.211 1 95.81 129 TRP A CA 1
ATOM 1047 C C . TRP A 1 129 ? 8.32 22.766 10.328 1 95.81 129 TRP A C 1
ATOM 1049 O O . TRP A 1 129 ? 9.32 23.453 10.57 1 95.81 129 TRP A O 1
ATOM 1059 N N . MET B 1 1 ? -11.016 -12.445 -12.953 1 85.44 1 MET B N 1
ATOM 1060 C CA . MET B 1 1 ? -9.914 -11.523 -12.695 1 85.44 1 MET B CA 1
ATOM 1061 C C . MET B 1 1 ? -10.258 -10.117 -13.188 1 85.44 1 MET B C 1
ATOM 1063 O O . MET B 1 1 ? -10.891 -9.961 -14.234 1 85.44 1 MET B O 1
ATOM 1067 N N . ARG B 1 2 ? -9.93 -9.219 -12.344 1 93 2 ARG B N 1
ATOM 1068 C CA . ARG B 1 2 ? -10.266 -7.852 -12.727 1 93 2 ARG B CA 1
ATOM 1069 C C . ARG B 1 2 ? -9.086 -6.914 -12.516 1 93 2 ARG B C 1
ATOM 1071 O O . ARG B 1 2 ? -8.445 -6.945 -11.461 1 93 2 ARG B O 1
ATOM 1078 N N . VAL B 1 3 ? -8.75 -6.23 -13.617 1 98.38 3 VAL B N 1
ATOM 1079 C CA . VAL B 1 3 ? -7.777 -5.148 -13.492 1 98.38 3 VAL B CA 1
ATOM 1080 C C . VAL B 1 3 ? -8.5 -3.828 -13.242 1 98.38 3 VAL B C 1
ATOM 1082 O O . VAL B 1 3 ? -9.383 -3.438 -14.016 1 98.38 3 VAL B O 1
ATOM 1085 N N . ILE B 1 4 ? -8.172 -3.217 -12.18 1 98.69 4 ILE B N 1
ATOM 1086 C CA . ILE B 1 4 ? -8.742 -1.916 -11.852 1 98.69 4 ILE B CA 1
ATOM 1087 C C . ILE B 1 4 ? -7.766 -0.81 -12.25 1 98.69 4 ILE B C 1
ATOM 1089 O O . ILE B 1 4 ? -6.668 -0.711 -11.695 1 98.69 4 ILE B O 1
ATOM 1093 N N . GLU B 1 5 ? -8.195 -0.008 -13.133 1 98.5 5 GLU B N 1
ATOM 1094 C CA . GLU B 1 5 ? -7.316 1.003 -13.703 1 98.5 5 GLU B CA 1
ATOM 1095 C C . GLU B 1 5 ? -7.086 2.154 -12.727 1 98.5 5 GLU B C 1
ATOM 1097 O O . GLU B 1 5 ? -8 2.557 -12.008 1 98.5 5 GLU B O 1
ATOM 1102 N N . GLY B 1 6 ? -5.852 2.586 -12.703 1 98.12 6 GLY B N 1
ATOM 1103 C CA . GLY B 1 6 ? -5.516 3.791 -11.961 1 98.12 6 GLY B CA 1
ATOM 1104 C C . GLY B 1 6 ? -4.973 4.902 -12.844 1 98.12 6 GLY B C 1
ATOM 1105 O O . GLY B 1 6 ? -5.141 4.871 -14.062 1 98.12 6 GLY B O 1
ATOM 1106 N N . ASN B 1 7 ? -4.484 5.918 -12.195 1 97.94 7 ASN B N 1
ATOM 1107 C CA . ASN B 1 7 ? -3.85 7.051 -12.859 1 97.94 7 ASN B CA 1
ATOM 1108 C C . ASN B 1 7 ? -2.824 7.727 -11.953 1 97.94 7 ASN B C 1
ATOM 1110 O O . ASN B 1 7 ? -2.607 7.293 -10.82 1 97.94 7 ASN B O 1
ATOM 1114 N N . LEU B 1 8 ? -2.1 8.633 -12.539 1 98.31 8 LEU B N 1
ATOM 1115 C CA . LEU B 1 8 ? -1.094 9.344 -11.758 1 98.31 8 LEU B CA 1
ATOM 1116 C C . LEU B 1 8 ? -0.969 10.797 -12.227 1 98.31 8 LEU B C 1
ATOM 1118 O O . LEU B 1 8 ? -1.33 11.117 -13.359 1 98.31 8 LEU B O 1
ATOM 1122 N N . HIS B 1 9 ? -0.579 11.609 -11.367 1 98 9 HIS B N 1
ATOM 1123 C CA . HIS B 1 9 ? -0.195 12.992 -11.633 1 98 9 HIS B CA 1
ATOM 1124 C C . HIS B 1 9 ? 1.265 13.234 -11.266 1 98 9 HIS B C 1
ATOM 1126 O O . HIS B 1 9 ? 1.722 12.812 -10.203 1 98 9 HIS B O 1
ATOM 1132 N N . ARG B 1 10 ? 1.996 13.883 -12.117 1 97.62 10 ARG B N 1
ATOM 1133 C CA . ARG B 1 10 ? 3.402 14.195 -11.891 1 97.62 10 ARG B CA 1
ATOM 1134 C C . ARG B 1 10 ? 3.652 15.695 -12.016 1 97.62 10 ARG B C 1
ATOM 1136 O O . ARG B 1 10 ? 3.154 16.344 -12.945 1 97.62 10 ARG B O 1
ATOM 1143 N N . ASP B 1 11 ? 4.348 16.234 -11.039 1 97.31 11 ASP B N 1
ATOM 1144 C CA . ASP B 1 11 ? 4.812 17.625 -11.109 1 97.31 11 ASP B CA 1
ATOM 1145 C C . ASP B 1 11 ? 6.148 17.797 -10.391 1 97.31 11 ASP B C 1
ATOM 1147 O O . ASP B 1 11 ? 6.887 16.828 -10.203 1 97.31 11 ASP B O 1
ATOM 1151 N N . GLU B 1 12 ? 6.527 18.969 -10.141 1 96.5 12 GLU B N 1
ATOM 1152 C CA . GLU B 1 12 ? 7.848 19.25 -9.578 1 96.5 12 GLU B CA 1
ATOM 1153 C C . GLU B 1 12 ? 7.984 18.672 -8.172 1 96.5 12 GLU B C 1
ATOM 1155 O O . GLU B 1 12 ? 9.094 18.562 -7.648 1 96.5 12 GLU B O 1
ATOM 1160 N N . ARG B 1 13 ? 6.891 18.25 -7.598 1 97 13 ARG B N 1
ATOM 1161 C CA . ARG B 1 13 ? 6.895 17.75 -6.227 1 97 13 ARG B CA 1
ATOM 1162 C C . ARG B 1 13 ? 7.043 16.234 -6.195 1 97 13 ARG B C 1
ATOM 1164 O O . ARG B 1 13 ? 7.305 15.648 -5.141 1 97 13 ARG B O 1
ATOM 1171 N N . GLY B 1 14 ? 6.852 15.609 -7.352 1 98 14 GLY B N 1
ATOM 1172 C CA . GLY B 1 14 ? 6.879 14.156 -7.441 1 98 14 GLY B CA 1
ATOM 1173 C C . GLY B 1 14 ? 5.641 13.578 -8.094 1 98 14 GLY B C 1
ATOM 1174 O O . GLY B 1 14 ? 5.098 14.156 -9.039 1 98 14 GLY B O 1
ATOM 1175 N N . VAL B 1 15 ? 5.34 12.414 -7.695 1 98.62 15 VAL B N 1
ATOM 1176 C CA . VAL B 1 15 ? 4.25 11.703 -8.352 1 98.62 15 VAL B CA 1
ATOM 1177 C C . VAL B 1 15 ? 3.203 11.289 -7.32 1 98.62 15 VAL B C 1
ATOM 1179 O O . VAL B 1 15 ? 3.545 10.844 -6.223 1 98.62 15 VAL B O 1
ATOM 1182 N N . VAL B 1 16 ? 1.977 11.539 -7.613 1 98.62 16 VAL B N 1
ATOM 1183 C CA . VAL B 1 16 ? 0.846 10.969 -6.887 1 98.62 16 VAL B CA 1
ATOM 1184 C C . VAL B 1 16 ? 0.124 9.953 -7.773 1 98.62 16 VAL B C 1
ATOM 1186 O O . VAL B 1 16 ? -0.24 10.266 -8.906 1 98.62 16 VAL B O 1
ATOM 1189 N N . ARG B 1 17 ? -0.027 8.758 -7.312 1 98.81 17 ARG B N 1
ATOM 1190 C CA . ARG B 1 17 ? -0.732 7.695 -8.023 1 98.81 17 ARG B CA 1
ATOM 1191 C C . ARG B 1 17 ? -2.018 7.312 -7.297 1 98.81 17 ARG B C 1
ATOM 1193 O O . ARG B 1 17 ? -2.045 7.23 -6.07 1 98.81 17 ARG B O 1
ATOM 1200 N N . PHE B 1 18 ? -3.068 7.055 -7.992 1 98.5 18 PHE B N 1
ATOM 1201 C CA . PHE B 1 18 ? -4.34 6.727 -7.359 1 98.5 18 PHE B CA 1
ATOM 1202 C C . PHE B 1 18 ? -5.109 5.703 -8.188 1 98.5 18 PHE B C 1
ATOM 1204 O O . PHE B 1 18 ? -4.844 5.535 -9.375 1 98.5 18 PHE B O 1
ATOM 1211 N N . VAL B 1 19 ? -5.922 4.961 -7.508 1 98.5 19 VAL B N 1
ATOM 1212 C CA . VAL B 1 19 ? -6.844 4.008 -8.117 1 98.5 19 VAL B CA 1
ATOM 1213 C C . VAL B 1 19 ? -8.258 4.258 -7.602 1 98.5 19 VAL B C 1
ATOM 1215 O O . VAL B 1 19 ? -8.773 3.496 -6.781 1 98.5 19 VAL B O 1
ATOM 1218 N N . ASN B 1 20 ? -8.922 5.188 -8.188 1 96.75 20 ASN B N 1
ATOM 1219 C CA . ASN B 1 20 ? -10.172 5.719 -7.648 1 96.75 20 ASN B CA 1
ATOM 1220 C C . ASN B 1 20 ? -11.297 4.695 -7.723 1 96.75 20 ASN B C 1
ATOM 1222 O O . ASN B 1 20 ? -12.227 4.723 -6.91 1 96.75 20 ASN B O 1
ATOM 1226 N N . ASP B 1 21 ? -11.219 3.809 -8.68 1 97.31 21 ASP B N 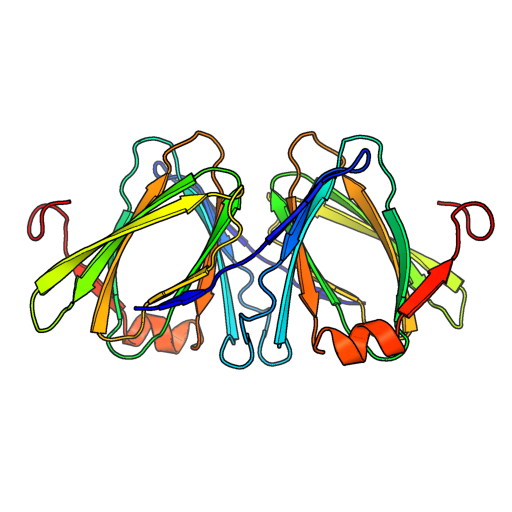1
ATOM 1227 C CA . ASP B 1 21 ? -12.289 2.832 -8.844 1 97.31 21 ASP B CA 1
ATOM 1228 C C . ASP B 1 21 ? -12.039 1.59 -7.992 1 97.31 21 ASP B C 1
ATOM 1230 O O . ASP B 1 21 ? -12.805 0.626 -8.047 1 97.31 21 ASP B O 1
ATOM 1234 N N . PHE B 1 22 ? -10.953 1.633 -7.215 1 98.62 22 PHE B N 1
ATOM 1235 C CA . PHE B 1 22 ? -10.695 0.541 -6.285 1 98.62 22 PHE B CA 1
ATOM 1236 C C . PHE B 1 22 ? -11.43 0.761 -4.969 1 98.62 22 PHE B C 1
ATOM 1238 O O . PHE B 1 22 ? -10.969 1.519 -4.113 1 98.62 22 PHE B O 1
ATOM 1245 N N . ASP B 1 23 ? -12.562 0.099 -4.828 1 98.12 23 ASP B N 1
ATOM 1246 C CA . ASP B 1 23 ? -13.312 0.102 -3.578 1 98.12 23 ASP B CA 1
ATOM 1247 C C . ASP B 1 23 ? -12.688 -0.852 -2.561 1 98.12 23 ASP B C 1
ATOM 1249 O O . ASP B 1 23 ? -12.82 -2.07 -2.682 1 98.12 23 ASP B O 1
ATOM 1253 N N . MET B 1 24 ? -12.141 -0.348 -1.478 1 98.81 24 MET B N 1
ATOM 1254 C CA . MET B 1 24 ? -11.383 -1.167 -0.535 1 98.81 24 MET B CA 1
ATOM 1255 C C . MET B 1 24 ? -12.273 -1.644 0.608 1 98.81 24 MET B C 1
ATOM 1257 O O . MET B 1 24 ? -11.781 -2.16 1.611 1 98.81 24 MET B O 1
ATOM 1261 N N . SER B 1 25 ? -13.555 -1.513 0.464 1 98.62 25 SER B N 1
ATOM 1262 C CA . SER B 1 25 ? -14.469 -1.81 1.561 1 98.62 25 SER B CA 1
ATOM 1263 C C . SER B 1 25 ? -14.398 -3.279 1.958 1 98.62 25 SER B C 1
ATOM 1265 O O . SER B 1 25 ? -14.812 -3.652 3.059 1 98.62 25 SER B O 1
ATOM 1267 N N . ARG B 1 26 ? -13.867 -4.113 1.079 1 98.62 26 ARG B N 1
ATOM 1268 C CA . ARG B 1 26 ? -13.766 -5.535 1.393 1 98.62 26 ARG B CA 1
ATOM 1269 C C . ARG B 1 26 ? -12.398 -5.879 1.969 1 98.62 26 ARG B C 1
ATOM 1271 O O . ARG B 1 26 ? -12.18 -6.992 2.449 1 98.62 26 ARG B O 1
ATOM 1278 N N . VAL B 1 27 ? -11.445 -4.953 1.91 1 98.88 27 VAL B N 1
ATOM 1279 C CA . VAL B 1 27 ? -10.086 -5.211 2.355 1 98.88 27 VAL B CA 1
ATOM 1280 C C . VAL B 1 27 ? -10.016 -5.148 3.879 1 98.88 27 VAL B C 1
ATOM 1282 O O . VAL B 1 27 ? -10.516 -4.203 4.492 1 98.88 27 VAL B O 1
ATOM 1285 N N . VAL B 1 28 ? -9.344 -6.137 4.5 1 98.69 28 VAL B N 1
ATOM 1286 C CA . VAL B 1 28 ? -9.258 -6.102 5.957 1 98.69 28 VAL B CA 1
ATOM 1287 C C . VAL B 1 28 ? -7.801 -6.215 6.395 1 98.69 28 VAL B C 1
ATOM 1289 O O . VAL B 1 28 ? -7.477 -5.973 7.559 1 98.69 28 VAL B O 1
ATOM 1292 N N . ARG B 1 29 ? -6.949 -6.613 5.512 1 98.56 29 ARG B N 1
ATOM 1293 C CA . ARG B 1 29 ? -5.547 -6.844 5.855 1 98.56 29 ARG B CA 1
ATOM 1294 C C . ARG B 1 29 ? -4.633 -6.488 4.688 1 98.56 29 ARG B C 1
ATOM 1296 O O . ARG B 1 29 ? -5.043 -6.559 3.525 1 98.56 29 ARG B O 1
ATOM 1303 N N . MET B 1 30 ? -3.441 -6.098 5.012 1 98.81 30 MET B N 1
ATOM 1304 C CA . MET B 1 30 ? -2.441 -5.844 3.979 1 98.81 30 MET B CA 1
ATOM 1305 C C . MET B 1 30 ? -1.084 -6.406 4.387 1 98.81 30 MET B C 1
ATOM 1307 O O . MET B 1 30 ? -0.836 -6.645 5.57 1 98.81 30 MET B O 1
ATOM 1311 N N . TYR B 1 31 ? -0.257 -6.613 3.451 1 98.62 31 TYR B N 1
ATOM 1312 C CA . TYR B 1 31 ? 1.179 -6.805 3.627 1 98.62 31 TYR B CA 1
ATOM 1313 C C . TYR B 1 31 ? 1.942 -6.379 2.379 1 98.62 31 TYR B C 1
ATOM 1315 O O . TYR B 1 31 ? 1.338 -6.043 1.357 1 98.62 31 TYR B O 1
ATOM 1323 N N . CYS B 1 32 ? 3.219 -6.309 2.547 1 98.25 32 CYS B N 1
ATOM 1324 C CA . CYS B 1 32 ? 4.094 -5.785 1.508 1 98.25 32 CYS B CA 1
ATOM 1325 C C . CYS B 1 32 ? 5.258 -6.734 1.246 1 98.25 32 CYS B C 1
ATOM 1327 O O . CYS B 1 32 ? 5.816 -7.312 2.18 1 98.25 32 CYS B O 1
ATOM 1329 N N . ILE B 1 33 ? 5.609 -6.949 -0.049 1 98.81 33 ILE B N 1
ATOM 1330 C CA . ILE B 1 33 ? 6.695 -7.852 -0.417 1 98.81 33 ILE B CA 1
ATOM 1331 C C . ILE B 1 33 ? 7.715 -7.105 -1.273 1 98.81 33 ILE B C 1
ATOM 1333 O O . ILE B 1 33 ? 7.352 -6.438 -2.244 1 98.81 33 ILE B O 1
ATOM 1337 N N . GLU B 1 34 ? 8.906 -7.152 -0.896 1 98.69 34 GLU B N 1
ATOM 1338 C CA . GLU B 1 34 ? 10.047 -6.695 -1.683 1 98.69 34 GLU B CA 1
ATOM 1339 C C . GLU B 1 34 ? 10.969 -7.855 -2.047 1 98.69 34 GLU B C 1
ATOM 1341 O O . GLU B 1 34 ? 11.938 -8.133 -1.342 1 98.69 34 GLU B O 1
ATOM 1346 N N . PRO B 1 35 ? 10.625 -8.508 -3.129 1 98.62 35 PRO B N 1
ATOM 1347 C CA . PRO B 1 35 ? 11.398 -9.688 -3.506 1 98.62 35 PRO B CA 1
ATOM 1348 C C . PRO B 1 35 ? 12.758 -9.336 -4.109 1 98.62 35 PRO B C 1
ATOM 1350 O O . PRO B 1 35 ? 12.922 -8.25 -4.668 1 98.62 35 PRO B O 1
ATOM 1353 N N . LYS B 1 36 ? 13.641 -10.25 -4.027 1 98 36 LYS B N 1
ATOM 1354 C CA . LYS B 1 36 ? 14.883 -10.117 -4.777 1 98 36 LYS B CA 1
ATOM 1355 C C . LYS B 1 36 ? 14.648 -10.352 -6.27 1 98 36 LYS B C 1
ATOM 1357 O O . LYS B 1 36 ? 13.82 -11.172 -6.652 1 98 36 LYS B O 1
ATOM 1362 N N . LEU B 1 37 ? 15.461 -9.617 -6.996 1 97.25 37 LEU B N 1
ATOM 1363 C CA . LEU B 1 37 ? 15.375 -9.82 -8.438 1 97.25 37 LEU B CA 1
ATOM 1364 C C . LEU B 1 37 ? 15.68 -11.266 -8.805 1 97.25 37 LEU B C 1
ATOM 1366 O O . LEU B 1 37 ? 16.625 -11.859 -8.273 1 97.25 37 LEU B O 1
ATOM 1370 N N . GLY B 1 38 ? 14.852 -11.836 -9.656 1 94.62 38 GLY B N 1
ATOM 1371 C CA . GLY B 1 38 ? 15.086 -13.195 -10.109 1 94.62 38 GLY B CA 1
ATOM 1372 C C . GLY B 1 38 ? 14.336 -14.234 -9.305 1 94.62 38 GLY B C 1
ATOM 1373 O O . GLY B 1 38 ? 14.273 -15.406 -9.68 1 94.62 38 GLY B O 1
ATOM 1374 N N . VAL B 1 39 ? 13.781 -13.844 -8.203 1 97.31 39 VAL B N 1
ATOM 1375 C CA . VAL B 1 39 ? 13.047 -14.766 -7.348 1 97.31 39 VAL B CA 1
ATOM 1376 C C . VAL B 1 39 ? 11.602 -14.875 -7.832 1 97.31 39 VAL B C 1
ATOM 1378 O O . VAL B 1 39 ? 10.93 -13.867 -8.023 1 97.31 39 VAL B O 1
ATOM 1381 N N . ILE B 1 40 ? 11.188 -16.094 -8.062 1 98 40 ILE B N 1
ATOM 1382 C CA . ILE B 1 40 ? 9.797 -16.391 -8.375 1 98 40 ILE B CA 1
ATOM 1383 C C . ILE B 1 40 ? 9.078 -16.875 -7.121 1 98 40 ILE B C 1
ATOM 1385 O O . ILE B 1 40 ? 9.492 -17.844 -6.496 1 98 40 ILE B O 1
ATOM 1389 N N . ARG B 1 41 ? 8.109 -16.219 -6.758 1 98 41 ARG B N 1
ATOM 1390 C CA . ARG B 1 41 ? 7.242 -16.672 -5.676 1 98 41 ARG B CA 1
ATOM 1391 C C . ARG B 1 41 ? 5.945 -17.266 -6.23 1 98 41 ARG B C 1
ATOM 1393 O O . ARG B 1 41 ? 5.066 -16.516 -6.672 1 98 41 ARG B O 1
ATOM 1400 N N . ALA B 1 42 ? 5.871 -18.5 -6.234 1 97.69 42 ALA B N 1
ATOM 1401 C CA . ALA B 1 42 ? 4.762 -19.234 -6.832 1 97.69 42 ALA B CA 1
ATOM 1402 C C . ALA B 1 42 ? 4.73 -20.672 -6.328 1 97.69 42 ALA B C 1
ATOM 1404 O O . ALA B 1 42 ? 5.762 -21.219 -5.93 1 97.69 42 ALA B O 1
ATOM 1405 N N . TRP B 1 43 ? 3.631 -21.312 -6.203 1 97.88 43 TRP B N 1
ATOM 1406 C CA . TRP B 1 43 ? 2.256 -20.875 -6.414 1 97.88 43 TRP B CA 1
ATOM 1407 C C . TRP B 1 43 ? 1.492 -20.828 -5.094 1 97.88 43 TRP B C 1
ATOM 1409 O O . TRP B 1 43 ? 1.58 -21.75 -4.281 1 97.88 43 TRP B O 1
ATOM 1419 N N . GLN B 1 44 ? 0.867 -19.75 -4.887 1 98 44 GLN B N 1
ATOM 1420 C CA . GLN B 1 44 ? -0.029 -19.656 -3.736 1 98 44 GLN B CA 1
ATOM 1421 C C . GLN B 1 44 ? -1.478 -19.484 -4.184 1 98 44 GLN B C 1
ATOM 1423 O O . GLN B 1 44 ? -1.76 -18.703 -5.098 1 98 44 GLN B O 1
ATOM 1428 N N . GLY B 1 45 ? -2.305 -20.234 -3.529 1 97.38 45 GLY B N 1
ATOM 1429 C CA . GLY B 1 45 ? -3.715 -20.109 -3.861 1 97.38 45 GLY B CA 1
ATOM 1430 C C . GLY B 1 45 ? -4.621 -20.125 -2.645 1 97.38 45 GLY B C 1
ATOM 1431 O O . GLY B 1 45 ? -4.211 -20.547 -1.564 1 97.38 45 GLY B O 1
ATOM 1432 N N . HIS B 1 46 ? -5.781 -19.578 -2.879 1 97.94 46 HIS B N 1
ATOM 1433 C CA . HIS B 1 46 ? -6.867 -19.625 -1.907 1 97.94 46 HIS B CA 1
ATOM 1434 C C . HIS B 1 46 ? -8.195 -19.969 -2.58 1 97.94 46 HIS B C 1
ATOM 1436 O O . HIS B 1 46 ? -8.461 -19.516 -3.699 1 97.94 46 HIS B O 1
ATOM 1442 N N . GLN B 1 47 ? -8.977 -20.734 -1.851 1 97.38 47 GLN B N 1
ATOM 1443 C CA . GLN B 1 47 ? -10.281 -21.094 -2.402 1 97.38 47 GLN B CA 1
ATOM 1444 C C . GLN B 1 47 ? -11.305 -19.984 -2.166 1 97.38 47 GLN B C 1
ATOM 1446 O O . GLN B 1 47 ? -12.18 -19.766 -2.998 1 97.38 47 GLN B O 1
ATOM 1451 N N . LYS B 1 48 ? -11.18 -19.25 -1.139 1 98 48 LYS B N 1
ATOM 1452 C CA . LYS B 1 48 ? -12.203 -18.281 -0.739 1 98 48 LYS B CA 1
ATOM 1453 C C . LYS B 1 48 ? -11.633 -16.859 -0.732 1 98 48 LYS B C 1
ATOM 1455 O O . LYS B 1 48 ? -12.297 -15.922 -1.189 1 98 48 LYS B O 1
ATOM 1460 N N . GLU B 1 49 ? -10.414 -16.672 -0.335 1 98.56 49 GLU B N 1
ATOM 1461 C CA . GLU B 1 49 ? -9.789 -15.375 -0.139 1 98.56 49 GLU B CA 1
ATOM 1462 C C . GLU B 1 49 ? -9.586 -14.656 -1.47 1 98.56 49 GLU B C 1
ATOM 1464 O O . GLU B 1 49 ? -9.094 -15.25 -2.432 1 98.56 49 GLU B O 1
ATOM 1469 N N . THR B 1 50 ? -10.039 -13.438 -1.5 1 98.69 50 THR B N 1
ATOM 1470 C CA . THR B 1 50 ? -9.68 -12.547 -2.594 1 98.69 50 THR B CA 1
ATOM 1471 C C . THR B 1 50 ? -8.453 -11.711 -2.23 1 98.69 50 THR B C 1
ATOM 1473 O O . THR B 1 50 ? -8.344 -11.219 -1.108 1 98.69 50 THR B O 1
ATOM 1476 N N . LYS B 1 51 ? -7.551 -11.625 -3.143 1 98.69 51 LYS B N 1
ATOM 1477 C CA . LYS B 1 51 ? -6.367 -10.789 -2.98 1 98.69 51 LYS B CA 1
ATOM 1478 C C . LYS B 1 51 ? -6.34 -9.672 -4.023 1 98.69 51 LYS B C 1
ATOM 1480 O O . LYS B 1 51 ? -6.863 -9.836 -5.125 1 98.69 51 LYS B O 1
ATOM 1485 N N . TRP B 1 52 ? -5.785 -8.594 -3.691 1 98.94 52 TRP B N 1
ATOM 1486 C CA . TRP B 1 52 ? -5.484 -7.512 -4.617 1 98.94 52 TRP B CA 1
ATOM 1487 C C . TRP B 1 52 ? -3.992 -7.191 -4.617 1 98.94 52 TRP B C 1
ATOM 1489 O O . TRP B 1 52 ? -3.379 -7.07 -3.555 1 98.94 52 TRP B O 1
ATOM 1499 N N . PHE B 1 53 ? -3.379 -7.117 -5.789 1 98.94 53 PHE B N 1
ATOM 1500 C CA . PHE B 1 53 ? -1.963 -6.82 -5.965 1 98.94 53 PHE B CA 1
ATOM 1501 C C . PHE B 1 53 ? -1.771 -5.418 -6.531 1 98.94 53 PHE B C 1
ATOM 1503 O O . PHE B 1 53 ? -2.453 -5.027 -7.48 1 98.94 53 PHE B O 1
ATOM 1510 N N . TYR B 1 54 ? -0.878 -4.648 -5.965 1 98.94 54 TYR B N 1
ATOM 1511 C CA . TYR B 1 54 ? -0.555 -3.297 -6.406 1 98.94 54 TYR B CA 1
ATOM 1512 C C . TYR B 1 54 ? 0.95 -3.057 -6.367 1 98.94 54 TYR B C 1
ATOM 1514 O O . TYR B 1 54 ? 1.586 -3.223 -5.324 1 98.94 54 TYR B O 1
ATOM 1522 N N . ALA B 1 55 ? 1.534 -2.707 -7.504 1 98.94 55 ALA B N 1
ATOM 1523 C CA . ALA B 1 55 ? 2.955 -2.371 -7.523 1 98.94 55 ALA B CA 1
ATOM 1524 C C . ALA B 1 55 ? 3.195 -0.97 -6.969 1 98.94 55 ALA B C 1
ATOM 1526 O O . ALA B 1 55 ? 3.031 0.024 -7.68 1 98.94 55 ALA B O 1
ATOM 1527 N N . ALA B 1 56 ? 3.621 -0.909 -5.773 1 98.81 56 ALA B N 1
ATOM 1528 C CA . ALA B 1 56 ? 3.914 0.387 -5.168 1 98.81 56 ALA B CA 1
ATOM 1529 C C . ALA B 1 56 ? 5.195 0.983 -5.742 1 98.81 56 ALA B C 1
ATOM 1531 O O . ALA B 1 56 ? 5.344 2.207 -5.812 1 98.81 56 ALA B O 1
ATOM 1532 N N . LYS B 1 57 ? 6.105 0.143 -6.09 1 98.69 57 LYS B N 1
ATOM 1533 C CA . LYS B 1 57 ? 7.359 0.531 -6.73 1 98.69 57 LYS B CA 1
ATOM 1534 C C . LYS B 1 57 ? 7.809 -0.521 -7.738 1 98.69 57 LYS B C 1
ATOM 1536 O O . LYS B 1 57 ? 7.703 -1.723 -7.48 1 98.69 57 LYS B O 1
ATOM 1541 N N . GLY B 1 58 ? 8.336 -0.075 -8.82 1 98.38 58 GLY B N 1
ATOM 1542 C CA . GLY B 1 58 ? 8.914 -0.975 -9.805 1 98.38 58 GLY B CA 1
ATOM 1543 C C . GLY B 1 58 ? 7.867 -1.693 -10.641 1 98.38 58 GLY B C 1
ATOM 1544 O O . GLY B 1 58 ? 6.895 -1.084 -11.086 1 98.38 58 GLY B O 1
ATOM 1545 N N . SER B 1 59 ? 8.203 -2.979 -10.977 1 98.75 59 SER B N 1
ATOM 1546 C CA . SER B 1 59 ? 7.32 -3.725 -11.867 1 98.75 59 SER B CA 1
ATOM 1547 C C . SER B 1 59 ? 7.344 -5.215 -11.555 1 98.75 59 SER B C 1
ATOM 1549 O O . SER B 1 59 ? 8.328 -5.723 -11.008 1 98.75 59 SER B O 1
ATOM 1551 N N . PHE B 1 60 ? 6.242 -5.855 -11.945 1 98.88 60 PHE B N 1
ATOM 1552 C CA . PHE B 1 60 ? 6.055 -7.27 -11.641 1 98.88 60 PHE B CA 1
ATOM 1553 C C . PHE B 1 60 ? 5.395 -7.988 -12.812 1 98.88 60 PHE B C 1
ATOM 1555 O O . PHE B 1 60 ? 4.512 -7.434 -13.477 1 98.88 60 PHE B O 1
ATOM 1562 N N . LEU B 1 61 ? 5.836 -9.164 -13.031 1 98.94 61 LEU B N 1
ATOM 1563 C CA . LEU B 1 61 ? 5.023 -10.141 -13.75 1 98.94 61 LEU B CA 1
ATOM 1564 C C . LEU B 1 61 ? 4.223 -11 -12.773 1 98.94 61 LEU B C 1
ATOM 1566 O O . LEU B 1 61 ? 4.793 -11.633 -11.883 1 98.94 61 LEU B O 1
ATOM 1570 N N . VAL B 1 62 ? 2.918 -10.93 -12.914 1 98.88 62 VAL B N 1
ATOM 1571 C CA . VAL B 1 62 ? 2.027 -11.758 -12.102 1 98.88 62 VAL B CA 1
ATOM 1572 C C . VAL B 1 62 ? 1.325 -12.781 -12.984 1 98.88 62 VAL B C 1
ATOM 1574 O O . VAL B 1 62 ? 0.845 -12.453 -14.07 1 98.88 62 VAL B O 1
ATOM 1577 N N . LYS B 1 63 ? 1.292 -13.961 -12.523 1 98.75 63 LYS B N 1
ATOM 1578 C CA . LYS B 1 63 ? 0.558 -15.016 -13.219 1 98.75 63 LYS B CA 1
ATOM 1579 C C . LYS B 1 63 ? -0.508 -15.625 -12.32 1 98.75 63 LYS B C 1
ATOM 1581 O O . LYS B 1 63 ? -0.308 -15.75 -11.109 1 98.75 63 LYS B O 1
ATOM 1586 N N . THR B 1 64 ? -1.592 -15.945 -12.922 1 98.62 64 THR B N 1
ATOM 1587 C CA . THR B 1 64 ? -2.662 -16.641 -12.203 1 98.62 64 THR B CA 1
ATOM 1588 C C . THR B 1 64 ? -3.066 -17.906 -12.938 1 98.62 64 THR B C 1
ATOM 1590 O O . THR B 1 64 ? -2.906 -18 -14.156 1 98.62 64 THR B O 1
ATOM 1593 N N . ILE B 1 65 ? -3.525 -18.859 -12.141 1 98.06 65 ILE B N 1
ATOM 1594 C CA . ILE B 1 65 ? -4.047 -20.109 -12.68 1 98.06 65 ILE B CA 1
ATOM 1595 C C . ILE B 1 65 ? -5.395 -20.422 -12.039 1 98.06 65 ILE B C 1
ATOM 1597 O O . ILE B 1 65 ? -5.492 -20.547 -10.812 1 98.06 65 ILE B O 1
ATOM 1601 N N . ASN B 1 66 ? -6.402 -20.531 -12.922 1 97.44 66 ASN B N 1
ATOM 1602 C CA . ASN B 1 66 ? -7.672 -21.016 -12.383 1 97.44 66 ASN B CA 1
ATOM 1603 C C . ASN B 1 66 ? -7.555 -22.422 -11.828 1 97.44 66 ASN B C 1
ATOM 1605 O O . ASN B 1 66 ? -7.09 -23.328 -12.531 1 97.44 66 ASN B O 1
ATOM 1609 N N . MET B 1 67 ? -8.016 -22.609 -10.664 1 95.31 67 MET B N 1
ATOM 1610 C CA . MET B 1 67 ? -7.805 -23.891 -10 1 95.31 67 MET B CA 1
ATOM 1611 C C . MET B 1 67 ? -8.688 -24.969 -10.617 1 95.31 67 MET B C 1
ATOM 1613 O O . MET B 1 67 ? -8.367 -26.156 -10.539 1 95.31 67 MET B O 1
ATOM 1617 N N . ASP B 1 68 ? -9.773 -24.594 -11.227 1 95.56 68 ASP B N 1
ATOM 1618 C CA . ASP B 1 68 ? -10.703 -25.547 -11.82 1 95.56 68 ASP B CA 1
ATOM 1619 C C . ASP B 1 68 ? -10.344 -25.828 -13.273 1 95.56 68 ASP B C 1
ATOM 1621 O O . ASP B 1 68 ? -10.195 -27 -13.664 1 95.56 68 ASP B O 1
ATOM 1625 N N . THR B 1 69 ? -10.078 -24.844 -14.078 1 96.31 69 THR B N 1
ATOM 1626 C CA . THR B 1 69 ? -9.891 -25 -15.516 1 96.31 69 THR B CA 1
ATOM 1627 C C . THR B 1 69 ? -8.406 -25.062 -15.867 1 96.31 69 THR B C 1
ATOM 1629 O O . THR B 1 69 ? -8.039 -25.438 -16.984 1 96.31 69 THR B O 1
ATOM 1632 N N . LEU B 1 70 ? -7.523 -24.562 -14.961 1 93.81 70 LEU B N 1
ATOM 1633 C CA . LEU B 1 70 ? -6.074 -24.531 -15.125 1 93.81 70 LEU B CA 1
ATOM 1634 C C . LEU B 1 70 ? -5.656 -23.5 -16.156 1 93.81 70 LEU B C 1
ATOM 1636 O O . LEU B 1 70 ? -4.508 -23.484 -16.594 1 93.81 70 LEU B O 1
ATOM 1640 N N . GLU B 1 71 ? -6.57 -22.719 -16.531 1 96.5 71 GLU B N 1
ATOM 1641 C CA . GLU B 1 71 ? -6.238 -21.625 -17.438 1 96.5 71 GLU B CA 1
ATOM 1642 C C . GLU B 1 71 ? -5.234 -20.672 -16.797 1 96.5 71 GLU B C 1
ATOM 1644 O O . GLU B 1 71 ? -5.418 -20.25 -15.648 1 96.5 71 GLU B O 1
ATOM 1649 N N . LYS B 1 72 ? -4.172 -20.359 -17.516 1 97.12 72 LYS B N 1
ATOM 1650 C CA . LYS B 1 72 ? -3.131 -19.453 -17.047 1 97.12 72 LYS B CA 1
ATOM 1651 C C . LYS B 1 72 ? -3.273 -18.078 -17.672 1 97.12 72 LYS B C 1
ATOM 1653 O O . LYS B 1 72 ? -3.578 -17.953 -18.875 1 97.12 72 LYS B O 1
ATOM 1658 N N . LYS B 1 73 ? -3.092 -17.031 -16.906 1 98.06 73 LYS B N 1
ATOM 1659 C CA . LYS B 1 73 ? -3.076 -15.656 -17.391 1 98.06 73 LYS B CA 1
ATOM 1660 C C . LYS B 1 73 ? -1.89 -14.891 -16.828 1 98.06 73 LYS B C 1
ATOM 1662 O O . LYS B 1 73 ? -1.404 -15.211 -15.734 1 98.06 73 LYS B O 1
ATOM 1667 N N . GLU B 1 74 ? -1.458 -13.891 -17.562 1 98.56 74 GLU B N 1
ATOM 1668 C CA . GLU B 1 74 ? -0.32 -13.07 -17.156 1 98.56 74 GLU B CA 1
ATOM 1669 C C . GLU B 1 74 ? -0.7 -11.594 -17.094 1 98.56 74 GLU B C 1
ATOM 1671 O O . GLU B 1 74 ? -1.46 -11.102 -17.938 1 98.56 74 GLU B O 1
ATOM 1676 N N . TYR B 1 75 ? -0.171 -10.961 -16.125 1 98.69 75 TYR B N 1
ATOM 1677 C CA . TYR B 1 75 ? -0.399 -9.531 -15.93 1 98.69 75 TYR B CA 1
ATOM 1678 C C . TYR B 1 75 ? 0.905 -8.812 -15.609 1 98.69 75 TYR B C 1
ATOM 1680 O O . TYR B 1 75 ? 1.741 -9.328 -14.859 1 98.69 75 TYR B O 1
ATOM 1688 N N . HIS B 1 76 ? 1.078 -7.672 -16.156 1 98.69 76 HIS B N 1
ATOM 1689 C CA . HIS B 1 76 ? 2.186 -6.793 -15.797 1 98.69 76 HIS B CA 1
ATOM 1690 C C . HIS B 1 76 ? 1.708 -5.633 -14.93 1 98.69 76 HIS B C 1
ATOM 1692 O O . HIS B 1 76 ? 0.814 -4.883 -15.328 1 98.69 76 HIS B O 1
ATOM 1698 N N . LEU B 1 77 ? 2.248 -5.582 -13.789 1 98.69 77 LEU B N 1
ATOM 1699 C CA . LEU B 1 77 ? 1.971 -4.461 -12.898 1 98.69 77 LEU B CA 1
ATOM 1700 C C . LEU B 1 77 ? 3.178 -3.533 -12.797 1 98.69 77 LEU B C 1
ATOM 1702 O O . LEU B 1 77 ? 4.293 -3.986 -12.531 1 98.69 77 LEU B O 1
ATOM 1706 N N . LYS B 1 78 ? 2.926 -2.297 -13.023 1 98.56 78 LYS B N 1
ATOM 1707 C CA . LYS B 1 78 ? 3.969 -1.277 -12.945 1 98.56 78 LYS B CA 1
ATOM 1708 C C . LYS B 1 78 ? 3.512 -0.086 -12.109 1 98.56 78 LYS B C 1
ATOM 1710 O O . LYS B 1 78 ? 2.359 0.342 -12.203 1 98.56 78 LYS B O 1
ATOM 1715 N N . ASP B 1 79 ? 4.477 0.434 -11.32 1 98.5 79 ASP B N 1
ATOM 1716 C CA . ASP B 1 79 ? 4.105 1.607 -10.531 1 98.5 79 ASP B CA 1
ATOM 1717 C C . ASP B 1 79 ? 3.738 2.779 -11.438 1 98.5 79 ASP B C 1
ATOM 1719 O O . ASP B 1 79 ? 2.947 3.645 -11.055 1 98.5 79 ASP B O 1
ATOM 1723 N N . THR B 1 80 ? 4.145 2.795 -12.711 1 97.62 80 THR B N 1
ATOM 1724 C CA . THR B 1 80 ? 3.883 3.879 -13.656 1 97.62 80 THR B CA 1
ATOM 1725 C C . THR B 1 80 ? 2.467 3.781 -14.211 1 97.62 80 THR B C 1
ATOM 1727 O O . THR B 1 80 ? 1.997 4.695 -14.891 1 97.62 80 THR B O 1
ATOM 1730 N N . GLU B 1 81 ? 1.782 2.703 -13.922 1 97.81 81 GLU B N 1
ATOM 1731 C CA . GLU B 1 81 ? 0.429 2.533 -14.438 1 97.81 81 GLU B CA 1
ATOM 1732 C C . GLU B 1 81 ? -0.604 2.566 -13.32 1 97.81 81 GLU B C 1
ATOM 1734 O O . GLU B 1 81 ? -1.791 2.785 -13.562 1 97.81 81 GLU B O 1
ATOM 1739 N N . SER B 1 82 ? -0.214 2.359 -12.125 1 98.25 82 SER B N 1
ATOM 1740 C CA . SER B 1 82 ? -1.047 2.451 -10.93 1 98.25 82 SER B CA 1
ATOM 1741 C C . SER B 1 82 ? -2.301 1.594 -11.062 1 98.25 82 SER B C 1
ATOM 1743 O O . SER B 1 82 ? -3.414 2.072 -10.828 1 98.25 82 SER B O 1
ATOM 1745 N N . LYS B 1 83 ? -2.146 0.332 -11.461 1 98.56 83 LYS B N 1
ATOM 1746 C CA . LYS B 1 83 ? -3.266 -0.6 -11.57 1 98.56 83 LYS B CA 1
ATOM 1747 C C . LYS B 1 83 ? -3.314 -1.541 -10.367 1 98.56 83 LYS B C 1
ATOM 1749 O O . LYS B 1 83 ? -2.275 -1.898 -9.812 1 98.56 83 LYS B O 1
ATOM 1754 N N . VAL B 1 84 ? -4.531 -1.938 -10.047 1 98.88 84 VAL B N 1
ATOM 1755 C CA . VAL B 1 84 ? -4.73 -2.982 -9.047 1 98.88 84 VAL B CA 1
ATOM 1756 C C . VAL B 1 84 ? -5.262 -4.246 -9.719 1 98.88 84 VAL B C 1
ATOM 1758 O O . VAL B 1 84 ? -6.199 -4.188 -10.516 1 98.88 84 VAL B O 1
ATOM 1761 N N . LEU B 1 85 ? -4.613 -5.352 -9.453 1 98.94 85 LEU B N 1
ATOM 1762 C CA . LEU B 1 85 ? -5.102 -6.641 -9.938 1 98.94 85 LEU B CA 1
ATOM 1763 C C . LEU B 1 85 ? -5.887 -7.367 -8.852 1 98.94 85 LEU B C 1
ATOM 1765 O O . LEU B 1 85 ? -5.34 -7.676 -7.785 1 98.94 85 LEU B O 1
ATOM 1769 N N . GLU B 1 86 ? -7.117 -7.59 -9.086 1 98.88 86 GLU B N 1
ATOM 1770 C CA . GLU B 1 86 ? -7.953 -8.383 -8.195 1 98.88 86 GLU B CA 1
ATOM 1771 C C . GLU B 1 86 ? -7.902 -9.867 -8.562 1 98.88 86 GLU B C 1
ATOM 1773 O O . GLU B 1 86 ? -8.164 -10.234 -9.711 1 98.88 86 GLU B O 1
ATOM 1778 N N . ILE B 1 87 ? -7.559 -10.68 -7.645 1 98.75 87 ILE B N 1
ATOM 1779 C CA . ILE B 1 87 ? -7.465 -12.125 -7.82 1 98.75 87 ILE B CA 1
ATOM 1780 C C . ILE B 1 87 ? -8.461 -12.82 -6.898 1 98.75 87 ILE B C 1
ATOM 1782 O O . ILE B 1 87 ? -8.188 -13.023 -5.715 1 98.75 87 ILE B O 1
ATOM 1786 N N . PRO B 1 88 ? -9.625 -13.188 -7.406 1 98.25 88 PRO B N 1
ATOM 1787 C CA . PRO B 1 88 ? -10.617 -13.852 -6.562 1 98.25 88 PRO B CA 1
ATOM 1788 C C . PRO B 1 88 ? -10.188 -15.242 -6.121 1 98.25 88 PRO B C 1
ATOM 1790 O O . PRO B 1 88 ? -9.281 -15.836 -6.719 1 98.25 88 PRO B O 1
ATO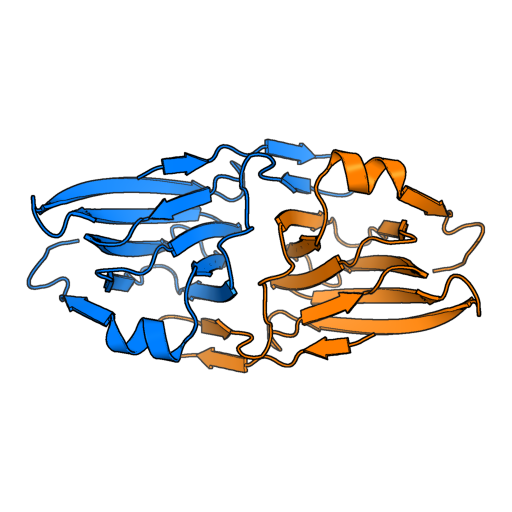M 1793 N N . GLY B 1 89 ? -10.844 -15.68 -4.996 1 98.12 89 GLY B N 1
ATOM 1794 C CA . GLY B 1 89 ? -10.641 -17.078 -4.641 1 98.12 89 GLY B CA 1
ATOM 1795 C C . GLY B 1 89 ? -10.812 -18.016 -5.816 1 98.12 89 GLY B C 1
ATOM 1796 O O . GLY B 1 89 ? -11.484 -17.688 -6.793 1 98.12 89 GLY B O 1
ATOM 1797 N N . GLY B 1 90 ? -10.172 -19.203 -5.734 1 98.06 90 GLY B N 1
ATOM 1798 C CA . GLY B 1 90 ? -10.25 -20.172 -6.812 1 98.06 90 GLY B CA 1
ATOM 1799 C C . GLY B 1 90 ? -9.109 -20.047 -7.805 1 98.06 90 GLY B C 1
ATOM 1800 O O . GLY B 1 90 ? -9.141 -20.672 -8.867 1 98.06 90 GLY B O 1
ATOM 1801 N N . HIS B 1 91 ? -8.133 -19.234 -7.469 1 98.44 91 HIS B N 1
ATOM 1802 C CA . HIS B 1 91 ? -6.988 -19.062 -8.352 1 98.44 91 HIS B CA 1
ATOM 1803 C C . HIS B 1 91 ? -5.676 -19.219 -7.594 1 98.44 91 HIS B C 1
ATOM 1805 O O . HIS B 1 91 ? -5.562 -18.797 -6.441 1 98.44 91 HIS B O 1
ATOM 1811 N N . TYR B 1 92 ? -4.703 -19.844 -8.242 1 98.12 92 TYR B N 1
ATOM 1812 C CA . TYR B 1 92 ? -3.309 -19.672 -7.852 1 98.12 92 TYR B CA 1
ATOM 1813 C C . TYR B 1 92 ? -2.76 -18.344 -8.344 1 98.12 92 TYR B C 1
ATOM 1815 O O . TYR B 1 92 ? -3.215 -17.812 -9.367 1 98.12 92 TYR B O 1
ATOM 1823 N N . ASN B 1 93 ? -1.832 -17.859 -7.605 1 98.69 93 ASN B N 1
ATOM 1824 C CA . ASN B 1 93 ? -1.092 -16.688 -8.062 1 98.69 93 ASN B CA 1
ATOM 1825 C C . ASN B 1 93 ? 0.405 -16.844 -7.809 1 98.69 93 ASN B C 1
ATOM 1827 O O . ASN B 1 93 ? 0.817 -17.594 -6.922 1 98.69 93 ASN B O 1
ATOM 1831 N N . GLY B 1 94 ? 1.176 -16.234 -8.562 1 98.56 94 GLY B N 1
ATOM 1832 C CA . GLY B 1 94 ? 2.613 -16.062 -8.43 1 98.56 94 GLY B CA 1
ATOM 1833 C C . GLY B 1 94 ? 3.125 -14.789 -9.062 1 98.56 94 GLY B C 1
ATOM 1834 O O . GLY B 1 94 ? 2.426 -14.164 -9.867 1 98.56 94 GLY B O 1
ATOM 1835 N N . PHE B 1 95 ? 4.293 -14.422 -8.648 1 98.88 95 PHE B N 1
ATOM 1836 C CA . PHE B 1 95 ? 4.824 -13.188 -9.219 1 98.88 95 PHE B CA 1
ATOM 1837 C C . PHE B 1 95 ? 6.348 -13.18 -9.156 1 98.88 95 PHE B C 1
ATOM 1839 O O . PHE B 1 95 ? 6.949 -13.945 -8.398 1 98.88 95 PHE B O 1
ATOM 1846 N N . GLU B 1 96 ? 6.91 -12.391 -9.898 1 98.69 96 GLU B N 1
ATOM 1847 C CA . GLU B 1 96 ? 8.328 -12.055 -9.883 1 98.69 96 GLU B CA 1
ATOM 1848 C C . GLU B 1 96 ? 8.555 -10.57 -10.141 1 98.69 96 GLU B C 1
ATOM 1850 O O . GLU B 1 96 ? 7.855 -9.961 -10.953 1 98.69 96 GLU B O 1
ATOM 1855 N N . ALA B 1 97 ? 9.484 -10.016 -9.453 1 98.81 97 ALA B N 1
ATOM 1856 C CA . ALA B 1 97 ? 9.867 -8.633 -9.727 1 98.81 97 ALA B CA 1
ATOM 1857 C C . ALA B 1 97 ? 10.703 -8.539 -11 1 98.81 97 ALA B C 1
ATOM 1859 O O . ALA B 1 97 ? 11.562 -9.383 -11.258 1 98.81 97 ALA B O 1
ATOM 1860 N N . LEU B 1 98 ? 10.453 -7.484 -11.711 1 98.56 98 LEU B N 1
ATOM 1861 C CA . LEU B 1 98 ? 11.164 -7.312 -12.977 1 98.56 98 LEU B CA 1
ATOM 1862 C C . LEU B 1 98 ? 12.258 -6.258 -12.844 1 98.56 98 LEU B C 1
ATOM 1864 O O . LEU B 1 98 ? 13.047 -6.062 -13.766 1 98.56 98 LEU B O 1
ATOM 1868 N N . GLU B 1 99 ? 12.273 -5.547 -11.695 1 97.44 99 GLU B N 1
ATOM 1869 C CA . GLU B 1 99 ? 13.266 -4.531 -11.367 1 97.44 99 GLU B CA 1
ATOM 1870 C C . GLU B 1 99 ? 13.742 -4.676 -9.922 1 97.44 99 GLU B C 1
ATOM 1872 O O . GLU B 1 99 ? 12.969 -5.082 -9.047 1 97.44 99 GLU B O 1
ATOM 1877 N N . GLU B 1 100 ? 15 -4.262 -9.727 1 97.06 100 GL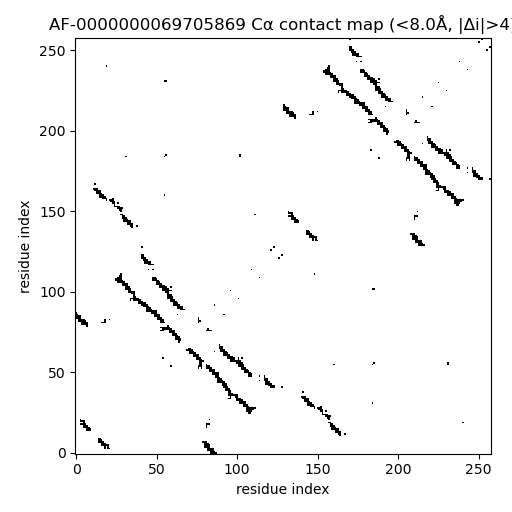U B N 1
ATOM 1878 C CA . GLU B 1 100 ? 15.492 -4.219 -8.352 1 97.06 100 GLU B CA 1
ATOM 1879 C C . GLU B 1 100 ? 14.734 -3.189 -7.52 1 97.06 100 GLU B C 1
ATOM 1881 O O . GLU B 1 100 ? 14.445 -2.09 -8 1 97.06 100 GLU B O 1
ATOM 1886 N N . GLY B 1 101 ? 14.422 -3.58 -6.348 1 97.19 101 GLY B N 1
ATOM 1887 C CA . GLY B 1 101 ? 13.805 -2.629 -5.438 1 97.19 101 GLY B CA 1
ATOM 1888 C C . GLY B 1 101 ? 12.297 -2.529 -5.605 1 97.19 101 GLY B C 1
ATOM 1889 O O . GLY B 1 101 ? 11.664 -1.629 -5.055 1 97.19 101 GLY B O 1
ATOM 1890 N N . SER B 1 102 ? 11.719 -3.436 -6.434 1 98.75 102 SER B N 1
ATOM 1891 C CA . SER B 1 102 ? 10.273 -3.432 -6.613 1 98.75 102 SER B CA 1
ATOM 1892 C C . SER B 1 102 ? 9.555 -3.803 -5.324 1 98.75 102 SER B C 1
ATOM 1894 O O . SER B 1 102 ? 10.023 -4.656 -4.566 1 98.75 102 SER B O 1
ATOM 1896 N N . VAL B 1 103 ? 8.422 -3.154 -5.07 1 98.88 103 VAL B N 1
ATOM 1897 C CA . VAL B 1 103 ? 7.621 -3.396 -3.875 1 98.88 103 VAL B CA 1
ATOM 1898 C C . VAL B 1 103 ? 6.176 -3.697 -4.266 1 98.88 103 VAL B C 1
ATOM 1900 O O . VAL B 1 103 ? 5.535 -2.902 -4.961 1 98.88 103 VAL B O 1
ATOM 1903 N N . LEU B 1 104 ? 5.699 -4.844 -3.854 1 98.94 104 LEU B N 1
ATOM 1904 C CA . LEU B 1 104 ? 4.328 -5.273 -4.117 1 98.94 104 LEU B CA 1
ATOM 1905 C C . LEU B 1 104 ? 3.473 -5.16 -2.859 1 98.94 104 LEU B C 1
ATOM 1907 O O . LEU B 1 104 ? 3.773 -5.781 -1.839 1 98.94 104 LEU B O 1
ATOM 1911 N N . MET B 1 105 ? 2.422 -4.332 -2.943 1 98.94 105 MET B N 1
ATOM 1912 C CA . MET B 1 105 ? 1.396 -4.352 -1.904 1 98.94 105 MET B CA 1
ATOM 1913 C C . MET B 1 105 ? 0.37 -5.449 -2.174 1 98.94 105 MET B C 1
ATOM 1915 O O . MET B 1 105 ? -0.099 -5.602 -3.303 1 98.94 105 MET B O 1
ATOM 1919 N N . VAL B 1 106 ? 0.089 -6.168 -1.134 1 98.94 106 VAL B N 1
ATOM 1920 C CA . VAL B 1 106 ? -0.939 -7.199 -1.221 1 98.94 106 VAL B CA 1
ATOM 1921 C C . VAL B 1 106 ? -2.033 -6.926 -0.192 1 98.94 106 VAL B C 1
ATOM 1923 O O . VAL B 1 106 ? -1.744 -6.68 0.981 1 98.94 106 VAL B O 1
ATOM 1926 N N . PHE B 1 107 ? -3.266 -6.945 -0.663 1 98.88 107 PHE B N 1
ATOM 1927 C CA . PHE B 1 107 ? -4.434 -6.762 0.193 1 98.88 107 PHE B CA 1
ATOM 1928 C C . PHE B 1 107 ? -5.289 -8.023 0.217 1 98.88 107 PHE B C 1
ATOM 1930 O O . PHE B 1 107 ? -5.285 -8.797 -0.74 1 98.88 107 PHE B O 1
ATOM 1937 N N . SER B 1 108 ? -5.965 -8.188 1.312 1 98.81 108 SER B N 1
ATOM 1938 C CA . SER B 1 108 ? -6.785 -9.383 1.501 1 98.81 108 SER B CA 1
ATOM 1939 C C . SER B 1 108 ? -8.141 -9.023 2.1 1 98.81 108 SER B C 1
ATOM 1941 O O . SER B 1 108 ? -8.242 -8.117 2.926 1 98.81 108 SER B O 1
ATOM 1943 N N . ASP B 1 109 ? -9.164 -9.82 1.763 1 98.75 109 ASP B N 1
ATOM 1944 C CA . ASP B 1 109 ? -10.484 -9.609 2.344 1 98.75 109 ASP B CA 1
ATOM 1945 C C . ASP B 1 109 ? -10.695 -10.484 3.578 1 98.75 109 ASP B C 1
ATOM 1947 O O . ASP B 1 109 ? -11.797 -10.539 4.129 1 98.75 109 ASP B O 1
ATOM 1951 N N . VAL B 1 110 ? -9.672 -11.172 4.012 1 98.44 110 VAL B N 1
ATOM 1952 C CA . VAL B 1 110 ? -9.805 -11.992 5.211 1 98.44 110 VAL B CA 1
ATOM 1953 C C . VAL B 1 110 ? -8.594 -11.789 6.113 1 98.44 110 VAL B C 1
ATOM 1955 O O . VAL B 1 110 ? -7.535 -11.352 5.652 1 98.44 110 VAL B O 1
ATOM 1958 N N . GLY B 1 111 ? -8.758 -12.078 7.371 1 97.56 111 GLY B N 1
ATOM 1959 C CA . GLY B 1 111 ? -7.664 -12.008 8.328 1 97.56 111 GLY B CA 1
ATOM 1960 C C . GLY B 1 111 ? -6.676 -13.148 8.188 1 97.56 111 GLY B C 1
ATOM 1961 O O . GLY B 1 111 ? -6.867 -14.047 7.371 1 97.56 111 GLY B O 1
ATOM 1962 N N . LEU B 1 112 ? -5.68 -13.055 8.969 1 96.69 112 LEU B N 1
ATOM 1963 C CA . LEU B 1 112 ? -4.555 -13.977 8.891 1 96.69 112 LEU B CA 1
ATOM 1964 C C . LEU B 1 112 ? -5.012 -15.414 9.141 1 96.69 112 LEU B C 1
ATOM 1966 O O . LEU B 1 112 ? -4.652 -16.328 8.383 1 96.69 112 LEU B O 1
ATOM 1970 N N . GLU B 1 113 ? -5.777 -15.672 10.172 1 96.06 113 GLU B N 1
ATOM 1971 C CA . GLU B 1 113 ? -6.195 -17.016 10.547 1 96.06 113 GLU B CA 1
ATOM 1972 C C . GLU B 1 113 ? -7.035 -17.672 9.445 1 96.06 113 GLU B C 1
ATOM 1974 O O . GLU B 1 113 ? -6.805 -18.812 9.078 1 96.06 113 GLU B O 1
ATOM 1979 N N . VAL B 1 114 ? -7.918 -16.891 8.969 1 97.19 114 VAL B N 1
ATOM 1980 C CA . VAL B 1 114 ? -8.781 -17.391 7.902 1 97.19 114 VAL B CA 1
ATOM 1981 C C . VAL B 1 114 ? -7.953 -17.672 6.648 1 97.19 114 VAL B C 1
ATOM 1983 O O . VAL B 1 114 ? -8.164 -18.672 5.969 1 97.19 114 VAL B O 1
ATOM 1986 N N . SER B 1 115 ? -7.027 -16.844 6.336 1 97.75 115 SER B N 1
ATOM 1987 C CA . SER B 1 115 ? -6.164 -17.016 5.176 1 97.75 115 SER B CA 1
ATOM 1988 C C . SER B 1 115 ? -5.359 -18.312 5.281 1 97.75 115 SER B C 1
ATOM 1990 O O . SER B 1 115 ? -5.215 -19.047 4.297 1 97.75 115 SER B O 1
ATOM 1992 N N . LYS B 1 116 ? -4.844 -18.578 6.445 1 96.44 116 LYS B N 1
ATOM 1993 C CA . LYS B 1 116 ? -4.023 -19.766 6.672 1 96.44 116 LYS B CA 1
ATOM 1994 C C . LYS B 1 116 ? -4.828 -21.047 6.453 1 96.44 116 LYS B C 1
ATOM 1996 O O . LYS B 1 116 ? -4.316 -22.016 5.906 1 96.44 116 LYS B O 1
ATOM 2001 N N . GLU B 1 117 ? -6.059 -21.016 6.863 1 97.19 117 GLU B N 1
ATOM 2002 C CA . GLU B 1 117 ? -6.93 -22.188 6.715 1 97.19 117 GLU B CA 1
ATOM 2003 C C . GLU B 1 117 ? -7.312 -22.406 5.254 1 97.19 117 GLU B C 1
ATOM 2005 O O . GLU B 1 117 ? -7.711 -23.5 4.867 1 97.19 117 GLU B O 1
ATOM 2010 N N . ASP B 1 118 ? -7.145 -21.375 4.508 1 97.88 118 ASP B N 1
ATOM 2011 C CA . ASP B 1 118 ? -7.543 -21.375 3.104 1 97.88 118 ASP B CA 1
ATOM 2012 C C . ASP B 1 118 ? -6.324 -21.391 2.186 1 97.88 118 ASP B C 1
ATOM 2014 O O . ASP B 1 118 ? -6.426 -21.078 0.999 1 97.88 118 ASP B O 1
ATOM 2018 N N . ASP B 1 119 ? -5.215 -21.781 2.654 1 96.38 119 ASP B N 1
ATOM 2019 C CA . ASP B 1 119 ? -3.945 -21.672 1.942 1 96.38 119 ASP B CA 1
ATOM 2020 C C . ASP B 1 119 ? -3.646 -22.953 1.153 1 96.38 119 ASP B C 1
ATOM 2022 O O . ASP B 1 119 ? -3.553 -24.031 1.729 1 96.38 119 ASP B O 1
ATOM 2026 N N . PHE B 1 120 ? -3.51 -22.891 -0.086 1 95.56 120 PHE B N 1
ATOM 2027 C CA . PHE B 1 120 ? -3.125 -23.969 -0.987 1 95.56 120 PHE B CA 1
ATOM 2028 C C . PHE B 1 120 ? -1.842 -23.625 -1.733 1 95.56 120 PHE B C 1
ATOM 2030 O O . PHE B 1 120 ? -1.744 -22.562 -2.348 1 95.56 120 PHE B O 1
ATOM 2037 N N . ARG B 1 121 ? -0.899 -24.594 -1.685 1 94.69 121 ARG B N 1
ATOM 2038 C CA . ARG B 1 121 ? 0.39 -24.344 -2.324 1 94.69 121 ARG B CA 1
ATOM 2039 C C . ARG B 1 121 ? 0.686 -25.406 -3.379 1 94.69 121 ARG B C 1
ATOM 2041 O O . ARG B 1 121 ? 0.291 -26.562 -3.23 1 94.69 121 ARG B O 1
ATOM 2048 N N . GLU B 1 122 ? 1.248 -25.016 -4.438 1 93.31 122 GLU B N 1
ATOM 2049 C CA . GLU B 1 122 ? 1.785 -25.891 -5.473 1 93.31 122 GLU B CA 1
ATOM 2050 C C . GLU B 1 122 ? 3.176 -25.438 -5.91 1 93.31 122 GLU B C 1
ATOM 2052 O O . GLU B 1 122 ? 3.471 -24.25 -5.926 1 93.31 122 GLU B O 1
ATOM 2057 N N . SER B 1 123 ? 4.078 -26.391 -6.238 1 92.19 123 SER B N 1
ATOM 2058 C CA . SER B 1 123 ? 5.434 -26.031 -6.645 1 92.19 123 SER B CA 1
ATOM 2059 C C . SER B 1 123 ? 5.5 -25.719 -8.141 1 92.19 123 SER B C 1
ATOM 2061 O O . SER B 1 123 ? 4.613 -26.125 -8.898 1 92.19 123 SER B O 1
ATOM 2063 N N . VAL B 1 124 ? 6.562 -25.047 -8.453 1 93.06 124 VAL B N 1
ATOM 2064 C CA . VAL B 1 124 ? 6.789 -24.719 -9.852 1 93.06 124 VAL B CA 1
ATOM 2065 C C . VAL B 1 124 ? 7.195 -25.969 -10.625 1 93.06 124 VAL B C 1
ATOM 2067 O O . VAL B 1 124 ? 7.141 -25.984 -11.859 1 93.06 124 VAL B O 1
ATOM 2070 N N . GLU B 1 125 ? 7.617 -26.969 -9.875 1 91.75 125 GLU B N 1
ATOM 2071 C CA . GLU B 1 125 ? 7.941 -28.234 -10.523 1 91.75 125 GLU B CA 1
ATOM 2072 C C . GLU B 1 125 ? 6.688 -28.922 -11.039 1 91.75 125 GLU B C 1
ATOM 2074 O O . GLU B 1 125 ? 6.727 -29.609 -12.062 1 91.75 125 GLU B O 1
ATOM 2079 N N . VAL B 1 126 ? 5.586 -28.75 -10.352 1 91.56 126 VAL B N 1
ATOM 2080 C CA . VAL B 1 126 ? 4.312 -29.359 -10.711 1 91.56 126 VAL B CA 1
ATOM 2081 C C . VAL B 1 126 ? 3.594 -28.5 -11.742 1 91.56 126 VAL B C 1
ATOM 2083 O O . VAL B 1 126 ? 3.119 -29 -12.766 1 91.56 126 VAL B O 1
ATOM 2086 N N . ILE B 1 127 ? 3.486 -27.25 -11.453 1 93.31 127 ILE B N 1
ATOM 2087 C CA . ILE B 1 127 ? 2.941 -26.281 -12.398 1 93.31 127 ILE B CA 1
ATOM 2088 C C . ILE B 1 127 ? 4.043 -25.328 -12.859 1 93.31 127 ILE B C 1
ATOM 2090 O O . ILE B 1 127 ? 4.465 -24.438 -12.102 1 93.31 127 ILE B O 1
ATOM 2094 N N . LYS B 1 128 ? 4.434 -25.453 -14.062 1 94.25 128 LYS B N 1
ATOM 2095 C CA . LYS B 1 128 ? 5.574 -24.703 -14.562 1 94.25 128 LYS B CA 1
ATOM 2096 C C . LYS B 1 128 ? 5.27 -23.203 -14.594 1 94.25 128 LYS B C 1
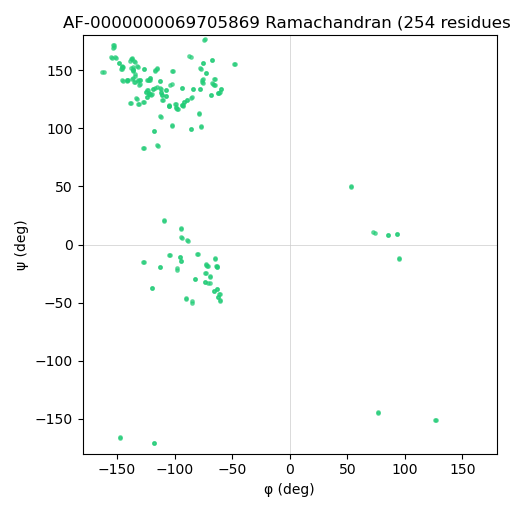ATOM 2098 O O . LYS B 1 128 ? 4.164 -22.797 -14.969 1 94.25 128 LYS B O 1
ATOM 2103 N N . TRP B 1 129 ? 6.25 -22.422 -14.188 1 95.81 129 TRP B N 1
ATOM 2104 C CA . TRP B 1 129 ? 6.133 -20.969 -14.203 1 95.81 129 TRP B CA 1
ATOM 2105 C C . TRP B 1 129 ? 6.031 -20.438 -15.633 1 95.81 129 TRP B C 1
ATOM 2107 O O . TRP B 1 129 ? 6.812 -20.828 -16.5 1 95.81 129 TRP B O 1
#

Foldseek 3Di:
DDKQFWAWDQDPVGIDIDRVPDDCPLWDDKDKDQDAAPDKDDWKAFQAKKKKKAWCAAKKWKWKAQQPPRDIDIDMHHNNGGMIDIDGHRMIMMMGGPDHRIMMMMTISDDDVVCVVGIDGDDCVVVPD/DDKQWWAWDQDPVGIDIDRVPDDCPLWDDKDKDQDAAPDKDDWKAFQAKKKKKAWCAAKKWKWKAQQVPRDIDIDIHHNNGGMIDIDGHRMIMMMGGPDHRIMMMMTISDDDVVCVVGIDGDDCVVVPD

pLDDT: mean 97.6, std 1.9, range [85.44, 98.94]

Radius of gyration: 18.47 Å; Cα contacts (8 Å, |Δi|>4): 726; chains: 2; bounding box: 33×60×38 Å

Organism: NCBI:txid1187080

Secondary structure (DSSP, 8-state):
-EEEP-EEEEETTEEEEE-TT--GGG--EEEEEEEPTT-EEEEEEESS--EEEEEEESEEEEEEEETTT--EEEEEEETTTT-EEEE-SSEEEEEEESSTT-EEEEEESS-HHHHHHTEEE--TTTS--/-EEEP-EEEEETTEEEEE-TT--GGG--EEEEEEEPTT-EEEEEEESS--EEEEEEESEEEEEEEETTT--EEEEEEETTTT-EEEE-SSEEEEEEESSTT-EEEEEESS-HHHHHHTEEE--TTTS--

Solvent-accessible surface area (backbone atoms only — not comparable to full-atom values): 12856 Å² total; per-residue (Å²): 122,46,78,40,66,33,43,71,50,76,58,94,54,29,36,42,33,33,30,86,79,46,73,30,63,59,30,31,32,54,36,36,36,36,45,32,64,81,38,72,51,54,35,44,26,23,66,70,52,36,36,35,42,31,30,72,29,46,27,31,46,35,38,36,27,34,68,84,80,60,51,73,47,79,45,78,35,34,37,92,51,28,40,36,40,38,42,51,36,43,28,32,36,29,38,29,37,75,33,79,79,12,26,38,38,38,34,23,52,46,53,70,70,61,45,61,77,35,60,43,78,48,50,48,86,80,50,74,126,124,44,78,40,67,34,42,72,50,75,58,95,54,27,35,41,32,34,31,86,78,47,74,31,64,58,28,31,31,54,36,36,36,35,46,32,64,81,38,72,52,55,34,44,25,24,64,71,52,35,37,36,41,32,29,72,29,47,28,31,46,35,38,37,29,34,66,84,80,59,52,71,50,80,44,79,37,33,37,92,49,27,40,36,40,37,42,52,36,43,28,30,36,30,38,30,38,74,32,80,78,13,27,36,38,39,35,22,52,48,52,70,70,59,46,62,78,35,60,42,76,49,51,46,86,79,51,72,128

InterPro domains:
  IPR008894 Sugar 3,4-ketoisomerase QdtA, cupin domain [PF05523] (10-111)
  IPR011051 RmlC-like cupin domain superfamily [SSF51182] (2-111)
  IPR014710 RmlC-like jelly roll fold [G3DSA:2.60.120.10] (1-128)

Sequence (258 aa):
MRVIEGNLHRDERGVVRFVNDFDMSRVVRMYCIEPKLGVIRAWQGHQKETKWFYAAKGSFLVKTINMDTLEKKEYHLKDTESKVLEIPGGHYNGFEALEEGSVLMVFSDVGLEVSKEDDFRESVEVIKWMRVIEGNLHRDERGVVRFVNDFDMSRVVRMYCIEPKLGVIRAWQGHQKETKWFYAAKGSFLVKTINMDTLEKKEYHLKDTESKVLEIPGGHYNGFEALEEGSVLMVFSDVGLEVSKEDDFRESVEVIKW